Protein AF-0000000087551429 (afdb_homodimer)

Structure (mmCIF, N/CA/C/O backbone):
data_AF-0000000087551429-model_v1
#
loop_
_entity.id
_entity.type
_entity.pdbx_description
1 polymer Transposase
#
loop_
_atom_site.group_PDB
_atom_site.id
_atom_site.type_symbol
_atom_site.label_atom_id
_atom_site.label_alt_id
_atom_site.label_comp_id
_atom_site.label_asym_id
_atom_site.label_entity_id
_atom_site.label_seq_id
_atom_site.pdbx_PDB_ins_code
_atom_site.Cartn_x
_atom_site.Cartn_y
_atom_site.Cartn_z
_atom_site.occupancy
_atom_site.B_iso_or_equiv
_atom_site.auth_seq_id
_atom_site.auth_comp_id
_atom_site.auth_asym_id
_atom_site.auth_atom_id
_atom_site.pdbx_PDB_model_num
ATOM 1 N N . MET A 1 1 ? -0.66 -12.5 10.875 1 58.03 1 MET A N 1
ATOM 2 C CA . MET A 1 1 ? 0.298 -11.477 10.461 1 58.03 1 MET A CA 1
ATOM 3 C C . MET A 1 1 ? 0.293 -10.297 11.422 1 58.03 1 MET A C 1
ATOM 5 O O . MET A 1 1 ? -0.755 -9.93 11.961 1 58.03 1 MET A O 1
ATOM 9 N N . ASN A 1 2 ? 1.443 -9.984 11.945 1 62.09 2 ASN A N 1
ATOM 10 C CA . ASN A 1 2 ? 1.585 -8.82 12.812 1 62.09 2 ASN A CA 1
ATOM 11 C C . ASN A 1 2 ? 1.631 -7.527 12 1 62.09 2 ASN A C 1
ATOM 13 O O . ASN A 1 2 ? 2.523 -7.34 11.172 1 62.09 2 ASN A O 1
ATOM 17 N N . PHE A 1 3 ? 0.568 -6.68 12.109 1 71.12 3 PHE A N 1
ATOM 18 C CA . PHE A 1 3 ? 0.466 -5.461 11.312 1 71.12 3 PHE A CA 1
ATOM 19 C C . PHE A 1 3 ? 1.265 -4.328 11.945 1 71.12 3 PHE A C 1
ATOM 21 O O . PHE A 1 3 ? 1.526 -3.311 11.305 1 71.12 3 PHE A O 1
ATOM 28 N N . LYS A 1 4 ? 1.582 -4.598 13.141 1 72.75 4 LYS A N 1
ATOM 29 C CA . LYS A 1 4 ? 2.377 -3.566 13.805 1 72.75 4 LYS A CA 1
ATOM 30 C C . LYS A 1 4 ? 3.799 -3.531 13.25 1 72.75 4 LYS A C 1
ATOM 32 O O . LYS A 1 4 ? 4.348 -2.455 13.008 1 72.75 4 LYS A O 1
ATOM 37 N N . TYR A 1 5 ? 4.34 -4.688 13.148 1 83.19 5 TYR A N 1
ATOM 38 C CA . TYR A 1 5 ? 5.68 -4.844 12.586 1 83.19 5 TYR A CA 1
ATOM 39 C C . TYR A 1 5 ? 5.637 -5.625 11.281 1 83.19 5 TYR A C 1
ATOM 41 O O . TYR A 1 5 ? 5.504 -6.852 11.289 1 83.19 5 TYR A O 1
ATOM 49 N N . ILE A 1 6 ? 5.738 -4.898 10.25 1 89.56 6 ILE A N 1
ATOM 50 C CA . ILE A 1 6 ? 5.578 -5.512 8.938 1 89.56 6 ILE A CA 1
ATOM 51 C C . ILE A 1 6 ? 6.941 -5.957 8.406 1 89.56 6 ILE A C 1
ATOM 53 O O . ILE A 1 6 ? 7.879 -5.156 8.344 1 89.56 6 ILE A O 1
ATOM 57 N N . HIS A 1 7 ? 7.105 -7.227 8.203 1 93.69 7 HIS A N 1
ATOM 58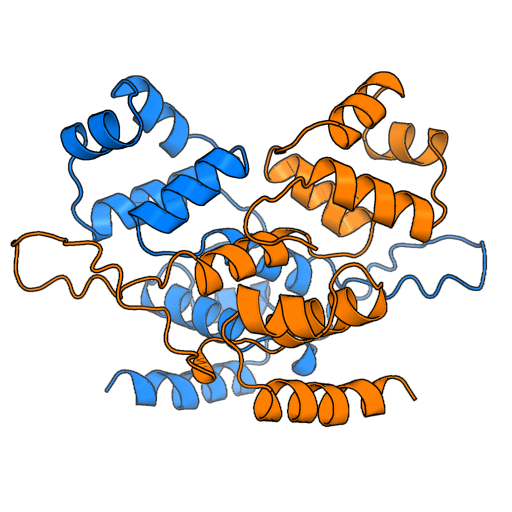 C CA . HIS A 1 7 ? 8.219 -7.805 7.453 1 93.69 7 HIS A CA 1
ATOM 59 C C . HIS A 1 7 ? 7.75 -8.352 6.109 1 93.69 7 HIS A C 1
ATOM 61 O O . HIS A 1 7 ? 7.43 -9.539 5.992 1 93.69 7 HIS A O 1
ATOM 67 N N . VAL A 1 8 ? 7.828 -7.52 5.09 1 95.19 8 VAL A N 1
ATOM 68 C CA . VAL A 1 8 ? 7.156 -7.82 3.832 1 95.19 8 VAL A CA 1
ATOM 69 C C . VAL A 1 8 ? 7.895 -8.938 3.104 1 95.19 8 VAL A C 1
ATOM 71 O O . VAL A 1 8 ? 7.277 -9.75 2.41 1 95.19 8 VAL A O 1
ATOM 74 N N . GLY A 1 9 ? 9.188 -9.016 3.215 1 96.12 9 GLY A N 1
ATOM 75 C CA . GLY A 1 9 ? 9.938 -10.086 2.592 1 96.12 9 GLY A CA 1
ATOM 76 C C . GLY A 1 9 ? 9.484 -11.469 3.029 1 96.12 9 GLY A C 1
ATOM 77 O O . GLY A 1 9 ? 9.336 -12.367 2.201 1 96.12 9 GLY A O 1
ATOM 78 N N . SER A 1 10 ? 9.297 -11.602 4.305 1 94.19 10 SER A N 1
ATOM 79 C CA . SER A 1 10 ? 8.828 -12.875 4.84 1 94.19 10 SER A CA 1
ATOM 80 C C . SER A 1 10 ? 7.441 -13.227 4.316 1 94.19 10 SER A C 1
ATOM 82 O O . SER A 1 10 ? 7.145 -14.391 4.062 1 94.19 10 SER A O 1
ATOM 84 N N . LEU A 1 11 ? 6.617 -12.25 4.176 1 93.56 11 LEU A N 1
ATOM 85 C CA . LEU A 1 11 ? 5.277 -12.461 3.646 1 93.56 11 LEU A CA 1
ATOM 86 C C . LEU A 1 11 ? 5.332 -12.914 2.191 1 93.56 11 LEU A C 1
ATOM 88 O O . LEU A 1 11 ? 4.59 -13.812 1.788 1 93.56 11 LEU A O 1
ATOM 92 N N . ILE A 1 12 ? 6.16 -12.32 1.459 1 94.94 12 ILE A N 1
ATOM 93 C CA . ILE A 1 12 ? 6.344 -12.688 0.058 1 94.94 12 ILE A CA 1
ATOM 94 C C . ILE A 1 12 ? 6.816 -14.133 -0.042 1 94.94 12 ILE A C 1
ATOM 96 O O . ILE A 1 12 ? 6.266 -14.922 -0.814 1 94.94 12 ILE A O 1
ATOM 100 N N . GLN A 1 13 ? 7.801 -14.422 0.759 1 95.56 13 GLN A N 1
ATOM 101 C CA . GLN A 1 13 ? 8.336 -15.781 0.743 1 95.56 13 GLN A CA 1
ATOM 102 C C . GLN A 1 13 ? 7.242 -16.797 1.044 1 95.56 13 GLN A C 1
ATOM 104 O O . GLN A 1 13 ? 7.16 -17.844 0.387 1 95.56 13 GLN A O 1
ATOM 109 N N . ARG A 1 14 ? 6.48 -16.5 2.01 1 92.81 14 ARG A N 1
ATOM 110 C CA . ARG A 1 14 ? 5.383 -17.391 2.381 1 92.81 14 ARG A CA 1
ATOM 111 C C . ARG A 1 14 ? 4.414 -17.578 1.217 1 92.81 14 ARG A C 1
ATOM 113 O O . ARG A 1 14 ? 3.984 -18.688 0.934 1 92.81 14 ARG A O 1
ATOM 120 N N . LYS A 1 15 ? 4.055 -16.484 0.523 1 89.5 15 LYS A N 1
ATOM 121 C CA . LYS A 1 15 ? 3.129 -16.562 -0.604 1 89.5 15 LYS A CA 1
ATOM 122 C C . LYS A 1 15 ? 3.744 -17.328 -1.771 1 89.5 15 LYS A C 1
ATOM 124 O O . LYS A 1 15 ? 3.043 -18.047 -2.484 1 89.5 15 LYS A O 1
ATOM 129 N N . VAL A 1 16 ? 5.02 -17.141 -1.979 1 91.12 16 VAL A N 1
ATOM 130 C CA . VAL A 1 16 ? 5.727 -17.859 -3.031 1 91.12 16 VAL A CA 1
ATOM 131 C C . VAL A 1 16 ? 5.648 -19.375 -2.768 1 91.12 16 VAL A C 1
ATOM 133 O O . VAL A 1 16 ? 5.359 -20.156 -3.678 1 91.12 16 VAL A O 1
ATOM 136 N N . LEU A 1 17 ? 5.867 -19.734 -1.519 1 90.62 17 LEU A N 1
ATOM 137 C CA . LEU A 1 17 ? 5.812 -21.141 -1.127 1 90.62 17 LEU A CA 1
ATOM 138 C C . LEU A 1 17 ? 4.398 -21.688 -1.281 1 90.62 17 LEU A C 1
ATOM 140 O O . LEU A 1 17 ? 4.215 -22.797 -1.793 1 90.62 17 LEU A O 1
ATOM 144 N N . GLU A 1 18 ? 3.482 -20.891 -0.889 1 86.69 18 GLU A N 1
ATOM 145 C CA . GLU A 1 18 ? 2.08 -21.281 -1.002 1 86.69 18 GLU A CA 1
ATOM 146 C C . GLU A 1 18 ? 1.684 -21.5 -2.459 1 86.69 18 GLU A C 1
ATOM 148 O O . GLU A 1 18 ? 0.904 -22.406 -2.766 1 86.69 18 GLU A O 1
ATOM 153 N N . ASN A 1 19 ? 2.213 -20.656 -3.297 1 83.5 19 ASN A N 1
ATOM 154 C CA . ASN A 1 19 ? 1.888 -20.734 -4.715 1 83.5 19 ASN A CA 1
ATOM 155 C C . ASN A 1 19 ? 2.756 -21.75 -5.438 1 83.5 19 ASN A C 1
ATOM 157 O O . ASN A 1 19 ? 2.523 -22.062 -6.609 1 83.5 19 ASN A O 1
ATOM 161 N N . GLY A 1 20 ? 3.709 -22.219 -4.777 1 87.94 20 GLY A N 1
ATOM 162 C CA . GLY A 1 20 ? 4.566 -23.25 -5.328 1 87.94 20 GLY A CA 1
ATOM 163 C C . GLY A 1 20 ? 5.445 -22.766 -6.465 1 87.94 20 GLY A C 1
ATOM 164 O O . GLY A 1 20 ? 5.699 -23.5 -7.422 1 87.94 20 GLY A O 1
ATOM 165 N N . LEU A 1 21 ? 5.82 -21.625 -6.465 1 87.06 21 LEU A N 1
ATOM 166 C CA . LEU A 1 21 ? 6.664 -21.078 -7.52 1 87.06 21 LEU A CA 1
ATOM 167 C C . LEU A 1 21 ? 8.125 -21.469 -7.312 1 87.06 21 LEU A C 1
ATOM 169 O O . LEU A 1 21 ? 8.609 -21.484 -6.18 1 87.06 21 LEU A O 1
ATOM 173 N N . SER A 1 22 ? 8.758 -21.781 -8.312 1 90.25 22 SER A N 1
ATOM 174 C CA . SER A 1 22 ? 10.164 -22.188 -8.234 1 90.25 22 SER A CA 1
ATOM 175 C C . SER A 1 22 ? 11.078 -20.969 -8.266 1 90.25 22 SER A C 1
ATOM 177 O O . SER A 1 22 ? 10.719 -19.922 -8.812 1 90.25 22 SER A O 1
ATOM 179 N N . LEU A 1 23 ? 12.273 -21.172 -7.691 1 91.44 23 LEU A N 1
ATOM 180 C CA . LEU A 1 23 ? 13.289 -20.125 -7.676 1 91.44 23 LEU A CA 1
ATOM 181 C C . LEU A 1 23 ? 13.711 -19.75 -9.094 1 91.44 23 LEU A C 1
ATOM 183 O O . LEU A 1 23 ? 13.969 -18.594 -9.375 1 91.44 23 LEU A O 1
ATOM 187 N N . SER A 1 24 ? 13.828 -20.703 -9.945 1 89.19 24 SER A N 1
ATOM 188 C CA . SER A 1 24 ? 14.203 -20.469 -11.336 1 89.19 24 SER A CA 1
ATOM 189 C C . SER A 1 24 ? 13.188 -19.562 -12.039 1 89.19 24 SER A C 1
ATOM 191 O O . SER A 1 24 ? 13.562 -18.656 -12.781 1 89.19 24 SER A O 1
ATOM 193 N N . PHE A 1 25 ? 11.984 -19.781 -11.852 1 87.81 25 PHE A N 1
ATOM 194 C CA . PHE A 1 25 ? 10.891 -18.984 -12.406 1 87.81 25 PHE A CA 1
ATOM 195 C C . PHE A 1 25 ? 10.984 -17.547 -11.922 1 87.81 25 PHE A C 1
ATOM 197 O O . PHE A 1 25 ? 10.859 -16.609 -12.711 1 87.81 25 PHE A O 1
ATOM 204 N N . LEU A 1 26 ? 11.148 -17.391 -10.641 1 91 26 LEU A N 1
ATOM 205 C CA . LEU A 1 26 ? 11.25 -16.062 -10.039 1 91 26 LEU A CA 1
ATOM 206 C C . LEU A 1 26 ? 12.438 -15.305 -10.609 1 91 26 LEU A C 1
ATOM 208 O O . LEU A 1 26 ? 12.32 -14.125 -10.945 1 91 26 LEU A O 1
ATOM 212 N N . CYS A 1 27 ? 13.586 -15.93 -10.695 1 87.69 27 CYS A N 1
ATOM 213 C CA . CYS A 1 27 ? 14.797 -15.312 -11.227 1 87.69 27 CYS A CA 1
ATOM 214 C C . CYS A 1 27 ? 14.578 -14.82 -12.656 1 87.69 27 CYS A C 1
ATOM 216 O O . CYS A 1 27 ? 15.016 -13.734 -13.023 1 87.69 27 CYS A O 1
ATOM 218 N N . LYS A 1 28 ? 13.883 -15.586 -13.43 1 82.94 28 LYS A N 1
ATOM 219 C CA . LYS A 1 28 ? 13.586 -15.219 -14.812 1 82.94 28 LYS A CA 1
ATOM 220 C C . LYS A 1 28 ? 12.625 -14.039 -14.875 1 82.94 28 LYS A C 1
ATOM 222 O O . LYS A 1 28 ? 12.805 -13.125 -15.68 1 82.94 28 LYS A O 1
ATOM 227 N N . THR A 1 29 ? 11.602 -14.078 -14.016 1 78.94 29 THR A N 1
ATOM 228 C CA . THR A 1 29 ? 10.57 -13.047 -13.992 1 78.94 29 THR A CA 1
ATOM 229 C C . THR A 1 29 ? 11.156 -11.703 -13.562 1 78.94 29 THR A C 1
ATOM 231 O O . THR A 1 29 ? 10.867 -10.672 -14.172 1 78.94 29 THR A O 1
ATOM 234 N N . PHE A 1 30 ? 12.039 -11.773 -12.539 1 84.19 30 PHE A N 1
ATOM 235 C CA . PHE A 1 30 ? 12.609 -10.547 -11.977 1 84.19 30 PHE A CA 1
ATOM 236 C C . PHE A 1 30 ? 13.938 -10.219 -12.641 1 84.19 30 PHE A C 1
ATOM 238 O O . PHE A 1 30 ? 14.5 -9.148 -12.414 1 84.19 30 PHE A O 1
ATOM 245 N N . ASN A 1 31 ? 14.352 -11.086 -13.547 1 86.44 31 ASN A N 1
ATOM 246 C CA . ASN A 1 31 ? 15.664 -10.945 -14.156 1 86.44 31 ASN A CA 1
ATOM 247 C C . ASN A 1 31 ? 16.75 -10.672 -13.109 1 86.44 31 ASN A C 1
ATOM 249 O O . ASN A 1 31 ? 17.469 -9.68 -13.203 1 86.44 31 ASN A O 1
ATOM 253 N N . CYS A 1 32 ? 16.766 -11.531 -12.133 1 86.56 32 CYS A N 1
ATOM 254 C CA . CYS A 1 32 ? 17.703 -11.359 -11.039 1 86.56 32 CYS A CA 1
ATOM 255 C C . CYS A 1 32 ? 18.266 -12.703 -10.586 1 86.56 32 CYS A C 1
ATOM 257 O O . CYS A 1 32 ? 17.875 -13.75 -11.109 1 86.56 32 CYS A O 1
ATOM 259 N N . SER A 1 33 ? 19.297 -12.695 -9.812 1 90.38 33 SER A N 1
ATOM 260 C CA . SER A 1 33 ? 19.922 -13.914 -9.305 1 90.38 33 SER A CA 1
ATOM 261 C C . SER A 1 33 ? 19.141 -14.5 -8.133 1 90.38 33 SER A C 1
ATOM 263 O O . SER A 1 33 ? 18.297 -13.82 -7.547 1 90.38 33 SER A O 1
ATOM 265 N N . GLU A 1 34 ? 19.5 -15.766 -7.824 1 92.75 34 GLU A N 1
ATOM 266 C CA . GLU A 1 34 ? 18.891 -16.422 -6.672 1 92.75 34 GLU A CA 1
ATOM 267 C C . GLU A 1 34 ? 19.219 -15.688 -5.379 1 92.75 34 GLU A C 1
ATOM 269 O O . GLU A 1 34 ? 18.391 -15.617 -4.469 1 92.75 34 GLU A O 1
ATOM 274 N N . LYS A 1 35 ? 20.422 -15.164 -5.324 1 94.31 35 LYS A N 1
ATOM 275 C CA . LYS A 1 35 ? 20.828 -14.391 -4.152 1 94.31 35 LYS A CA 1
ATOM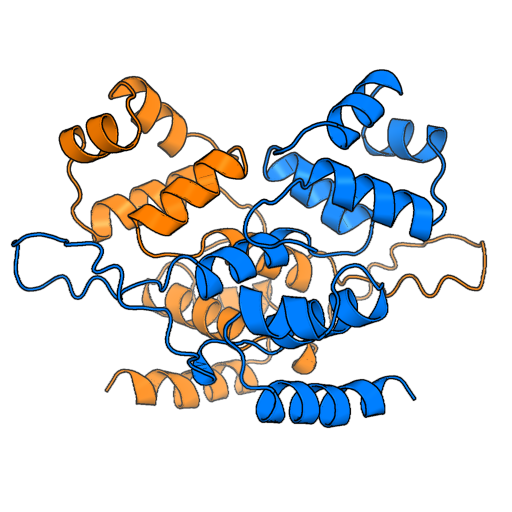 276 C C . LYS A 1 35 ? 19.953 -13.156 -3.975 1 94.31 35 LYS A C 1
ATOM 278 O O . LYS A 1 35 ? 19.578 -12.812 -2.854 1 94.31 35 LYS A O 1
ATOM 283 N N . GLU A 1 36 ? 19.609 -12.547 -5.008 1 94.44 36 GLU A N 1
ATOM 284 C CA . GLU A 1 36 ? 18.766 -11.352 -4.961 1 94.44 36 GLU A CA 1
ATOM 285 C C . GLU A 1 36 ? 17.359 -11.68 -4.492 1 94.44 36 GLU A C 1
ATOM 287 O O . GLU A 1 36 ? 16.75 -10.906 -3.744 1 94.44 36 GLU A O 1
ATOM 292 N N . VAL A 1 37 ? 16.844 -12.781 -4.965 1 94.62 37 VAL A N 1
ATOM 293 C CA . VAL A 1 37 ? 15.531 -13.219 -4.504 1 94.62 37 VAL A CA 1
ATOM 294 C C . VAL A 1 37 ? 15.578 -13.492 -3.002 1 94.62 37 VAL A C 1
ATOM 296 O O . VAL A 1 37 ? 14.688 -13.062 -2.258 1 94.62 37 VAL A O 1
ATOM 299 N N . SER A 1 38 ? 16.641 -14.172 -2.545 1 95.31 38 SER A N 1
ATOM 300 C CA . SER A 1 38 ? 16.828 -14.461 -1.128 1 95.31 38 SER A CA 1
ATOM 301 C C . SER A 1 38 ? 16.938 -13.18 -0.309 1 95.31 38 SER A C 1
ATOM 303 O O . SER A 1 38 ? 16.406 -13.102 0.802 1 95.31 38 SER A O 1
ATOM 305 N N . ASP A 1 39 ? 17.609 -12.242 -0.859 1 96.06 39 ASP A N 1
ATOM 306 C CA . ASP A 1 39 ? 17.75 -10.945 -0.2 1 96.06 39 ASP A CA 1
ATOM 307 C C . ASP A 1 39 ? 16.391 -10.266 -0.041 1 96.06 39 ASP A C 1
ATOM 309 O O . ASP A 1 39 ? 16.125 -9.633 0.984 1 96.06 39 ASP A O 1
ATOM 313 N N . MET A 1 40 ? 15.562 -10.391 -1.029 1 95.62 40 MET A N 1
ATOM 314 C CA . MET A 1 40 ? 14.227 -9.805 -0.938 1 95.62 40 MET A CA 1
ATOM 315 C C . MET A 1 40 ? 13.398 -10.5 0.14 1 95.62 40 MET A C 1
ATOM 317 O O . MET A 1 40 ? 12.664 -9.844 0.877 1 95.62 40 MET A O 1
ATOM 321 N N . TYR A 1 41 ? 13.594 -11.805 0.24 1 96.19 41 TYR A N 1
ATOM 322 C CA . TYR A 1 41 ? 12.867 -12.578 1.246 1 96.19 41 TYR A CA 1
ATOM 323 C C . TYR A 1 41 ? 13.258 -12.141 2.652 1 96.19 41 TYR A C 1
ATOM 325 O O . TYR A 1 41 ? 12.438 -12.18 3.57 1 96.19 41 TYR A O 1
ATOM 333 N N . THR A 1 42 ? 14.414 -11.719 2.82 1 95.38 42 THR A N 1
ATOM 334 C CA . THR A 1 42 ? 14.93 -11.406 4.148 1 95.38 42 THR A CA 1
ATOM 335 C C . THR A 1 42 ? 14.758 -9.922 4.461 1 95.38 42 THR A C 1
ATOM 337 O O . THR A 1 42 ? 14.898 -9.5 5.609 1 95.38 42 THR A O 1
ATOM 340 N N . ALA A 1 43 ? 14.461 -9.164 3.484 1 94.94 43 ALA A N 1
ATOM 341 C CA . ALA A 1 43 ? 14.312 -7.723 3.67 1 94.94 43 ALA A CA 1
ATOM 342 C C . ALA A 1 43 ? 13.031 -7.395 4.434 1 94.94 43 ALA A C 1
ATOM 344 O O . ALA A 1 43 ? 11.961 -7.918 4.117 1 94.94 43 ALA A O 1
ATOM 345 N N . GLU A 1 44 ? 13.18 -6.559 5.457 1 93.94 44 GLU A N 1
ATOM 346 C CA . GLU A 1 44 ? 11.992 -6.129 6.195 1 93.94 44 GLU A CA 1
ATOM 347 C C . GLU A 1 44 ? 11.109 -5.23 5.34 1 93.94 44 GLU A C 1
ATOM 349 O O . GLU A 1 44 ? 9.883 -5.262 5.457 1 93.94 44 GLU A O 1
ATOM 354 N N . THR A 1 45 ? 11.734 -4.41 4.566 1 95.06 45 THR A N 1
ATOM 355 C CA . THR A 1 45 ? 11.039 -3.475 3.689 1 95.06 45 THR A CA 1
ATOM 356 C C . THR A 1 45 ? 11.562 -3.572 2.262 1 95.06 45 THR A C 1
ATOM 358 O O . THR A 1 45 ? 12.68 -4.059 2.039 1 95.06 45 THR A O 1
ATOM 361 N N . LEU A 1 46 ? 10.68 -3.232 1.311 1 96.38 46 LEU A N 1
ATOM 362 C CA . LEU A 1 46 ? 11.047 -3.238 -0.101 1 96.38 46 LEU A CA 1
ATOM 363 C C . LEU A 1 46 ? 10.594 -1.953 -0.785 1 96.38 46 LEU A C 1
ATOM 365 O O . LEU A 1 46 ? 9.664 -1.289 -0.316 1 96.38 46 LEU A O 1
ATOM 369 N N . ASP A 1 47 ? 11.281 -1.684 -1.852 1 95.69 47 ASP A N 1
ATOM 370 C CA . ASP A 1 47 ? 10.844 -0.599 -2.723 1 95.69 47 ASP A CA 1
ATOM 371 C C . ASP A 1 47 ? 9.438 -0.864 -3.266 1 95.69 47 ASP A C 1
ATOM 373 O O . ASP A 1 47 ? 9.102 -2.002 -3.596 1 95.69 47 ASP A O 1
ATOM 377 N N . THR A 1 48 ? 8.656 0.193 -3.441 1 97.06 48 THR A N 1
ATOM 378 C CA . THR A 1 48 ? 7.258 0.045 -3.832 1 97.06 48 THR A CA 1
ATOM 379 C C . THR A 1 48 ? 7.148 -0.553 -5.23 1 97.06 48 THR A C 1
ATOM 381 O O . THR A 1 48 ? 6.203 -1.289 -5.523 1 97.06 48 THR A O 1
ATOM 384 N N . GLU A 1 49 ? 8.102 -0.238 -6.109 1 93.5 49 GLU A N 1
ATOM 385 C CA . GLU A 1 49 ? 8.086 -0.834 -7.441 1 93.5 49 GLU A CA 1
ATOM 386 C C . GLU A 1 49 ? 8.297 -2.344 -7.375 1 93.5 49 GLU A C 1
ATOM 388 O O . GLU A 1 49 ? 7.59 -3.104 -8.039 1 93.5 49 GLU A O 1
ATOM 393 N N . ILE A 1 50 ? 9.219 -2.752 -6.621 1 94.06 50 ILE A N 1
ATOM 394 C CA . ILE A 1 50 ? 9.516 -4.172 -6.445 1 94.06 50 ILE A CA 1
ATOM 395 C C . ILE A 1 50 ? 8.305 -4.875 -5.82 1 94.06 50 ILE A C 1
ATOM 397 O O . ILE A 1 50 ? 7.91 -5.949 -6.27 1 94.06 50 ILE A O 1
ATOM 401 N N . LEU A 1 51 ? 7.715 -4.215 -4.82 1 96.31 51 LEU A N 1
ATOM 402 C CA . LEU A 1 51 ? 6.555 -4.789 -4.148 1 96.31 51 LEU A CA 1
ATOM 403 C C . LEU A 1 51 ? 5.371 -4.902 -5.102 1 96.31 51 LEU A C 1
ATOM 405 O O . LEU A 1 51 ? 4.609 -5.871 -5.043 1 96.31 51 LEU A O 1
ATOM 409 N N . LEU A 1 52 ? 5.273 -3.922 -5.961 1 93.38 52 LEU A N 1
ATOM 410 C CA . LEU A 1 52 ? 4.211 -3.951 -6.961 1 93.38 52 LEU A CA 1
ATOM 411 C C . LEU A 1 52 ? 4.387 -5.133 -7.906 1 93.38 52 LEU A C 1
ATOM 413 O O . LEU A 1 52 ? 3.42 -5.832 -8.227 1 93.38 52 LEU A O 1
ATOM 417 N N . ILE A 1 53 ? 5.531 -5.41 -8.336 1 90.88 53 ILE A N 1
ATOM 418 C CA . ILE A 1 53 ? 5.828 -6.535 -9.219 1 90.88 53 ILE A CA 1
ATOM 419 C C . ILE A 1 53 ? 5.496 -7.848 -8.508 1 90.88 53 ILE A C 1
ATOM 421 O O . ILE A 1 53 ? 4.855 -8.727 -9.086 1 90.88 53 ILE A O 1
ATOM 425 N N . TRP A 1 54 ? 5.906 -7.938 -7.246 1 91.88 54 TRP A N 1
ATOM 426 C CA . TRP A 1 54 ? 5.582 -9.125 -6.461 1 91.88 54 TRP A CA 1
ATOM 427 C C . TRP A 1 54 ? 4.07 -9.305 -6.344 1 91.88 54 TRP A C 1
ATOM 429 O O . TRP A 1 54 ? 3.564 -10.422 -6.461 1 91.88 54 TRP A O 1
ATOM 439 N N . SER A 1 55 ? 3.379 -8.227 -6.078 1 92.5 55 SER A N 1
ATOM 440 C CA . SER A 1 55 ? 1.928 -8.266 -5.93 1 92.5 55 SER A CA 1
ATOM 441 C C . SER A 1 55 ? 1.259 -8.773 -7.203 1 92.5 55 SER A C 1
ATOM 443 O O . SER A 1 55 ? 0.347 -9.602 -7.145 1 92.5 55 SER A O 1
ATOM 445 N N . LYS A 1 56 ? 1.735 -8.312 -8.281 1 86.94 56 LYS A N 1
ATOM 446 C CA . LYS A 1 56 ? 1.2 -8.75 -9.562 1 86.94 56 LYS A CA 1
ATOM 447 C C . LYS A 1 56 ? 1.533 -10.219 -9.828 1 86.94 56 LYS A C 1
ATOM 449 O O . LYS A 1 56 ? 0.662 -11 -10.211 1 86.94 56 LYS A O 1
ATOM 454 N N . LEU A 1 57 ? 2.734 -10.625 -9.617 1 84.62 57 LEU A N 1
ATOM 455 C CA . LEU A 1 57 ? 3.223 -11.977 -9.883 1 84.62 57 LEU A CA 1
ATOM 456 C C . LEU A 1 57 ? 2.479 -13 -9.031 1 84.62 57 LEU A C 1
ATOM 458 O O . LEU A 1 57 ? 2.117 -14.07 -9.516 1 84.62 57 LEU A O 1
ATOM 462 N N . LEU A 1 58 ? 2.217 -12.625 -7.809 1 87.38 58 LEU A N 1
ATOM 463 C CA . LEU A 1 58 ? 1.665 -13.586 -6.855 1 87.38 58 LEU A CA 1
ATOM 464 C C . LEU A 1 58 ? 0.15 -13.438 -6.758 1 87.38 58 LEU A C 1
ATOM 466 O O . LEU A 1 58 ? -0.507 -14.219 -6.062 1 87.38 58 LEU A O 1
ATOM 470 N N . GLY A 1 59 ? -0.367 -12.383 -7.398 1 83.06 59 GLY A N 1
ATOM 471 C CA . GLY A 1 59 ? -1.801 -12.156 -7.316 1 83.06 59 GLY A CA 1
ATOM 472 C C . GLY A 1 59 ? -2.266 -11.781 -5.922 1 83.06 59 GLY A C 1
ATOM 473 O O . GLY A 1 59 ? -3.311 -12.242 -5.465 1 83.06 59 GLY A O 1
ATOM 474 N N . TYR A 1 60 ? -1.502 -11.117 -5.246 1 85.69 60 TYR A N 1
ATOM 475 C CA . TYR A 1 60 ? -1.771 -10.719 -3.871 1 85.69 60 TYR A CA 1
ATOM 476 C C . TYR A 1 60 ? -1.417 -9.25 -3.645 1 85.69 60 TYR A C 1
ATOM 478 O O . TYR A 1 60 ? -0.347 -8.797 -4.055 1 85.69 60 TYR A O 1
ATOM 486 N N . ASP A 1 61 ? -2.32 -8.531 -2.992 1 88.62 61 ASP A N 1
ATOM 487 C CA . ASP A 1 61 ? -2.078 -7.117 -2.705 1 88.62 61 ASP A CA 1
ATOM 488 C C . ASP A 1 61 ? -1.318 -6.949 -1.392 1 88.62 61 ASP A C 1
ATOM 490 O O . ASP A 1 61 ? -1.929 -6.805 -0.33 1 88.62 61 ASP A O 1
ATOM 494 N N . PHE A 1 62 ? -0.054 -6.82 -1.447 1 92.88 62 PHE A N 1
ATOM 495 C CA . PHE A 1 62 ? 0.769 -6.664 -0.253 1 92.88 62 PHE A CA 1
ATOM 496 C C . PHE A 1 62 ? 0.614 -5.266 0.334 1 92.88 62 PHE A C 1
ATOM 498 O O . PHE A 1 62 ? 0.939 -5.039 1.502 1 92.88 62 PHE A O 1
ATOM 505 N N . PHE A 1 63 ? 0.152 -4.324 -0.4 1 94 63 PHE A N 1
ATOM 506 C CA . PHE A 1 63 ? 0.042 -2.943 0.06 1 94 63 PHE A CA 1
ATOM 507 C C . PHE A 1 63 ? -1.066 -2.805 1.096 1 94 63 PHE A C 1
ATOM 509 O O . PHE A 1 63 ? -1.032 -1.899 1.933 1 94 63 PHE A O 1
ATOM 516 N N . ARG A 1 64 ? -1.966 -3.729 1.026 1 86.12 64 ARG A N 1
ATOM 517 C CA . ARG A 1 64 ? -3.08 -3.707 1.969 1 86.12 64 ARG A CA 1
ATOM 518 C C . ARG A 1 64 ? -2.584 -3.826 3.406 1 86.12 64 ARG A C 1
ATOM 520 O O . ARG A 1 64 ? -3.184 -3.262 4.324 1 86.12 64 ARG A O 1
ATOM 527 N N . ILE A 1 65 ? -1.519 -4.496 3.623 1 89.31 65 ILE A N 1
ATOM 528 C CA . ILE A 1 65 ? -0.963 -4.699 4.957 1 89.31 65 ILE A CA 1
ATOM 529 C C . ILE A 1 65 ? -0.579 -3.354 5.57 1 89.31 65 ILE A C 1
ATOM 531 O O . ILE A 1 65 ? -0.799 -3.121 6.758 1 89.31 65 ILE A O 1
ATOM 535 N N . TYR A 1 66 ? -0.083 -2.502 4.816 1 93 66 TYR A N 1
ATOM 536 C CA . TYR A 1 66 ? 0.314 -1.182 5.293 1 93 66 TYR A CA 1
ATOM 537 C C . TYR A 1 66 ? -0.906 -0.31 5.562 1 93 66 TYR A C 1
ATOM 539 O O . TYR A 1 66 ? -0.932 0.445 6.539 1 93 66 TYR A O 1
ATOM 547 N N . SER A 1 67 ? -1.841 -0.418 4.668 1 87.38 67 SER A N 1
ATOM 548 C CA . SER A 1 67 ? -3.094 0.292 4.906 1 87.38 67 SER A CA 1
ATOM 549 C C . SER A 1 67 ? -3.727 -0.132 6.227 1 87.38 67 SER A C 1
ATOM 551 O O . SER A 1 67 ? -4.219 0.708 6.984 1 87.38 67 SER A O 1
ATOM 553 N N . GLU A 1 68 ? -3.629 -1.434 6.402 1 81.56 68 GLU A N 1
ATOM 554 C CA . GLU A 1 68 ? -4.16 -1.963 7.656 1 81.56 68 GLU A CA 1
ATOM 555 C C . GLU A 1 68 ? -3.371 -1.44 8.852 1 81.56 68 GLU A C 1
ATOM 557 O O . GLU A 1 68 ? -3.951 -1.108 9.891 1 81.56 68 GLU A O 1
ATOM 562 N N . HIS A 1 69 ? -2.174 -1.435 8.68 1 85.25 69 HIS A N 1
ATOM 563 C CA . HIS A 1 69 ? -1.327 -0.866 9.719 1 85.25 69 HIS A CA 1
ATOM 564 C C . HIS A 1 69 ? -1.717 0.577 10.023 1 85.25 69 HIS A C 1
ATOM 566 O O . HIS A 1 69 ? -1.791 0.974 11.188 1 85.25 69 HIS A O 1
ATOM 572 N N . LEU A 1 70 ? -1.904 1.408 9.023 1 84.31 70 LEU A N 1
ATOM 573 C CA . LEU A 1 70 ? -2.248 2.818 9.172 1 84.31 70 LEU A CA 1
ATOM 574 C C . LEU A 1 70 ? -3.588 2.98 9.875 1 84.31 70 LEU A C 1
ATOM 576 O O . LEU A 1 70 ? -3.756 3.881 10.703 1 84.31 70 LEU A O 1
ATOM 580 N N . ILE A 1 71 ? -4.445 2.131 9.555 1 74.25 71 ILE A N 1
ATOM 581 C CA . ILE A 1 71 ? -5.781 2.182 10.148 1 74.25 71 ILE A CA 1
ATOM 582 C C . ILE A 1 71 ? -5.703 1.803 11.625 1 74.25 71 ILE A C 1
ATOM 584 O O . ILE A 1 71 ? -6.32 2.455 12.469 1 74.25 71 ILE A O 1
ATOM 588 N N . LEU A 1 72 ? -4.918 0.886 11.875 1 70.81 72 LEU A N 1
ATOM 589 C CA . LEU A 1 72 ? -4.895 0.295 13.211 1 70.81 72 LEU A CA 1
ATOM 590 C C . LEU A 1 72 ? -3.951 1.064 14.133 1 70.81 72 LEU A C 1
ATOM 592 O O . LEU A 1 72 ? -4.207 1.184 15.328 1 70.81 72 LEU A O 1
ATOM 596 N N . TYR A 1 73 ? -2.975 1.533 13.617 1 73.06 73 TYR A N 1
ATOM 597 C CA . TYR A 1 73 ? -1.897 2.033 14.469 1 73.06 73 TYR A CA 1
ATOM 598 C C . TYR A 1 73 ? -1.621 3.506 14.188 1 73.06 73 TYR A C 1
ATOM 600 O O . TYR A 1 73 ? -0.703 4.09 14.766 1 73.06 73 TYR A O 1
ATOM 608 N N . SER A 1 74 ? -2.26 4.113 13.242 1 65.56 74 SER A N 1
ATOM 609 C CA . SER A 1 74 ? -2.086 5.531 12.953 1 65.56 74 SER A CA 1
ATOM 610 C C . SER A 1 74 ? -3.412 6.188 12.578 1 65.56 74 SER A C 1
ATOM 612 O O . SER A 1 74 ? -3.631 6.535 11.414 1 65.56 74 SER A O 1
ATOM 614 N N . PRO A 1 75 ? -4.352 6.176 13.547 1 49.94 75 PRO A N 1
ATOM 615 C CA . PRO A 1 75 ? -5.633 6.777 13.172 1 49.94 75 PRO A CA 1
ATOM 616 C C . PRO A 1 75 ? -5.473 8.148 12.523 1 49.94 75 PRO A C 1
ATOM 618 O O . PRO A 1 75 ? -4.602 8.93 12.922 1 49.94 75 PRO A O 1
ATOM 621 N N . GLN A 1 76 ? -5.547 8.172 11.188 1 50.69 76 GLN A N 1
ATOM 622 C CA . GLN A 1 76 ? -5.332 9.32 10.312 1 50.69 76 GLN A CA 1
ATOM 623 C C . GLN A 1 76 ? -6.141 10.523 10.789 1 50.69 76 GLN A C 1
ATOM 625 O O . GLN A 1 76 ? -7.363 10.453 10.914 1 50.69 76 GLN A O 1
ATOM 630 N N . THR A 1 77 ? -5.785 11.109 11.844 1 41.97 77 THR A N 1
ATOM 631 C CA . THR A 1 77 ? -6.449 12.328 12.289 1 41.97 77 THR A CA 1
ATOM 632 C C . THR A 1 77 ? -6.613 13.305 11.133 1 41.97 77 THR A C 1
ATOM 634 O O . THR A 1 77 ? -5.668 13.562 10.383 1 41.97 77 THR A O 1
ATOM 637 N N . ARG A 1 78 ? -7.867 13.32 10.531 1 39.5 78 ARG A N 1
ATOM 638 C CA . ARG A 1 78 ? -8.141 14.445 9.641 1 39.5 78 ARG A CA 1
ATOM 639 C C . ARG A 1 78 ? -7.449 15.711 10.133 1 39.5 78 ARG A C 1
ATOM 641 O O . ARG A 1 78 ? -7.625 16.109 11.289 1 39.5 78 ARG A O 1
ATOM 648 N N . VAL A 1 79 ? -6.238 15.93 9.664 1 37.72 79 VAL A N 1
ATOM 649 C CA . VAL A 1 79 ? -5.641 17.219 9.992 1 37.72 79 VAL A CA 1
ATOM 650 C C . VAL A 1 79 ? -6.676 18.328 9.805 1 37.72 79 VAL A C 1
ATOM 652 O O . VAL A 1 79 ? -7.125 18.594 8.688 1 37.72 79 VAL A O 1
ATOM 655 N N . ASN A 1 80 ? -7.766 18.344 10.453 1 34.59 80 ASN A N 1
ATOM 656 C CA . ASN A 1 80 ? -8.453 19.641 10.43 1 34.59 80 ASN A CA 1
ATOM 657 C C . ASN A 1 80 ? -7.465 20.797 10.586 1 34.59 80 ASN A C 1
ATOM 659 O O . ASN A 1 80 ? -6.75 20.875 11.578 1 34.59 80 ASN A O 1
ATOM 663 N N . THR A 1 81 ? -7.035 21.281 9.469 1 33.88 81 THR A N 1
ATOM 664 C CA . THR A 1 81 ? -6.082 22.375 9.312 1 33.88 81 THR A CA 1
ATOM 665 C C . THR A 1 81 ? -6.465 23.562 10.195 1 33.88 81 THR A C 1
ATOM 667 O O . THR A 1 81 ? -5.895 24.641 10.07 1 33.88 81 THR A O 1
ATOM 670 N N . LYS A 1 82 ? -7.723 23.797 10.766 1 35.31 82 LYS A N 1
ATOM 671 C CA . LYS A 1 82 ? -7.738 25.188 11.211 1 35.31 82 LYS A CA 1
ATOM 672 C C . LYS A 1 82 ? -6.555 25.484 12.133 1 35.31 82 LYS A C 1
ATOM 674 O O . LYS A 1 82 ? -5.879 26.5 11.969 1 35.31 82 LYS A O 1
ATOM 679 N N . ASP A 1 83 ? -6.73 25.297 13.539 1 35.12 83 ASP A N 1
ATOM 680 C CA . ASP A 1 83 ? -5.934 25.969 14.562 1 35.12 83 ASP A CA 1
ATOM 681 C C . ASP A 1 83 ? -4.488 25.469 14.547 1 35.12 83 ASP A C 1
ATOM 683 O O . ASP A 1 83 ? -4.242 24.266 14.414 1 35.12 83 ASP A O 1
ATOM 687 N N . SER A 1 84 ? -3.426 26.297 14.133 1 33.59 84 SER A N 1
ATOM 688 C CA . SER A 1 84 ? -1.967 26.297 14.109 1 33.59 84 SER A CA 1
ATOM 689 C C . SER A 1 84 ? -1.395 25.406 15.211 1 33.59 84 SER A C 1
ATOM 691 O O . SER A 1 84 ? -0.194 25.453 15.492 1 33.59 84 SER A O 1
ATOM 693 N N . GLU A 1 85 ? -2.031 25.328 16.484 1 32.84 85 GLU A N 1
ATOM 694 C CA . GLU A 1 85 ? -1.283 24.828 17.641 1 32.84 85 GLU A CA 1
ATOM 695 C C . GLU A 1 85 ? -0.737 23.438 17.391 1 32.84 85 GLU A C 1
ATOM 697 O O . GLU A 1 85 ? -1.109 22.781 16.406 1 32.84 85 GLU A O 1
ATOM 702 N N . LYS A 1 86 ? -0.322 22.656 18.594 1 32.62 86 LYS A N 1
ATOM 703 C CA . LYS A 1 86 ? 0.403 21.422 18.906 1 32.62 86 LYS A CA 1
ATOM 704 C C . LYS A 1 86 ? -0.26 20.219 18.25 1 32.62 86 LYS A C 1
ATOM 706 O O . LYS A 1 86 ? -1.428 19.922 18.516 1 32.62 86 LYS A O 1
ATOM 711 N N . VAL A 1 87 ? -0.063 20.047 17 1 35.62 87 VAL A N 1
ATOM 712 C CA . VAL A 1 87 ? -0.405 18.781 16.375 1 35.62 87 VAL A CA 1
ATOM 713 C C . VAL A 1 87 ? -0.11 17.625 17.328 1 35.62 87 VAL A C 1
ATOM 715 O O . VAL A 1 87 ? 1.045 17.234 17.5 1 35.62 87 VAL A O 1
ATOM 718 N N . THR A 1 88 ? -0.455 17.75 18.641 1 27.47 88 THR A N 1
ATOM 719 C CA . THR A 1 88 ? -0.307 16.578 19.5 1 27.47 88 THR A CA 1
ATOM 720 C C . THR A 1 88 ? -0.919 15.344 18.828 1 27.47 88 THR A C 1
ATOM 722 O O . THR A 1 88 ? -2.109 15.336 18.5 1 27.47 88 THR A O 1
ATOM 725 N N . ILE A 1 89 ? -0.16 14.688 18.016 1 34.53 89 ILE A N 1
ATOM 726 C CA . ILE A 1 89 ? -0.504 13.305 17.719 1 34.53 89 ILE A CA 1
ATOM 727 C C . ILE A 1 89 ? -1.2 12.672 18.922 1 34.53 89 ILE A C 1
ATOM 729 O O . ILE A 1 89 ? -0.567 12.422 19.938 1 34.53 89 ILE A O 1
ATOM 733 N N . GLN A 1 90 ? -2.195 13.289 19.531 1 32.12 90 GLN A N 1
ATOM 734 C CA . GLN A 1 90 ? -2.939 12.672 20.625 1 32.12 90 GLN A CA 1
ATOM 735 C C . GLN A 1 90 ? -3.088 11.164 20.406 1 32.12 90 GLN A C 1
ATOM 737 O O . GLN A 1 90 ? -3.5 10.734 19.328 1 32.12 90 GLN A O 1
ATOM 742 N N . LYS A 1 91 ? -2.223 10.383 20.969 1 36.72 91 LYS A N 1
ATOM 743 C CA . LYS A 1 91 ? -2.279 8.961 21.281 1 36.72 91 LYS A CA 1
ATOM 744 C C . LYS A 1 91 ? -3.701 8.523 21.609 1 36.72 91 LYS A C 1
ATOM 746 O O . LYS A 1 91 ? -3.992 8.18 22.766 1 36.72 91 LYS A O 1
ATOM 751 N N . LYS A 1 92 ? -4.789 9.25 21.359 1 35.06 92 LYS A N 1
ATOM 752 C CA . LYS A 1 92 ? -5.957 8.594 21.938 1 35.06 92 LYS A CA 1
ATOM 753 C C . LYS A 1 92 ? -6.02 7.121 21.547 1 35.06 92 LYS A C 1
ATOM 755 O O . LYS A 1 92 ? -5.707 6.77 20.406 1 35.06 92 LYS A O 1
ATOM 760 N N . LYS A 1 93 ? -6.051 6.23 22.5 1 38.19 93 LYS A N 1
ATOM 761 C CA . LYS A 1 93 ? -6.332 4.801 22.5 1 38.19 93 LYS A CA 1
ATOM 762 C C . LYS A 1 93 ? -7.32 4.441 21.391 1 38.19 93 LYS A C 1
ATOM 764 O O . LYS A 1 93 ? -8.352 5.094 21.234 1 38.19 93 LYS A O 1
ATOM 769 N N . GLY A 1 94 ? -6.867 3.852 20.344 1 41.44 94 GLY A N 1
ATOM 770 C CA . GLY A 1 94 ? -7.512 3.432 19.109 1 41.44 94 GLY A CA 1
ATOM 771 C C . GLY A 1 94 ? -8.922 2.904 19.328 1 41.44 94 GLY A C 1
ATOM 772 O O . GLY A 1 94 ? -9.102 1.779 19.797 1 41.44 94 GLY A O 1
ATOM 773 N N . GLU A 1 95 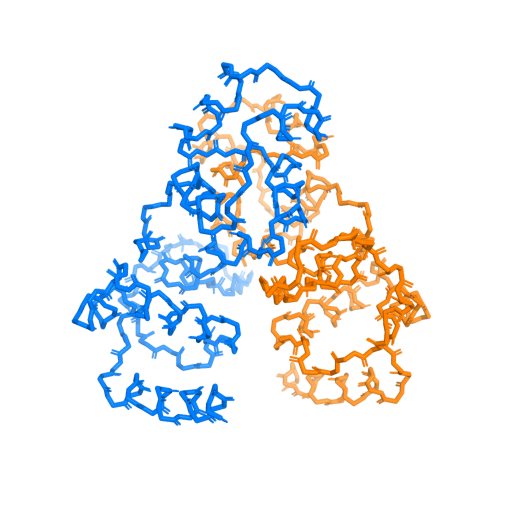? -9.773 3.631 19.844 1 47.56 95 GLU A N 1
ATOM 774 C CA . GLU A 1 95 ? -11.133 3.109 19.844 1 47.56 95 GLU A CA 1
ATOM 775 C C . GLU A 1 95 ? -11.469 2.449 18.5 1 47.56 95 GLU A C 1
ATOM 777 O O . GLU A 1 95 ? -11.078 2.949 17.438 1 47.56 95 GLU A O 1
ATOM 782 N N . PHE A 1 96 ? -11.859 1.188 18.75 1 52.69 96 PHE A N 1
ATOM 783 C CA . PHE A 1 96 ? -12.344 0.462 17.578 1 52.69 96 PHE A CA 1
ATOM 784 C C . PHE A 1 96 ? -13.383 1.277 16.828 1 52.69 96 PHE A C 1
ATOM 786 O O . PHE A 1 96 ? -14.367 1.74 17.422 1 52.69 96 PHE A O 1
ATOM 793 N N . ARG A 1 97 ? -13.055 1.764 15.805 1 54.06 97 ARG A N 1
ATOM 794 C CA . ARG A 1 97 ? -14.023 2.402 14.914 1 54.06 97 ARG A CA 1
ATOM 795 C C . ARG A 1 97 ? -14.32 1.527 13.703 1 54.06 97 ARG A C 1
ATOM 797 O O . ARG A 1 97 ? -13.469 1.375 12.82 1 54.06 97 ARG A O 1
ATOM 804 N N . LYS A 1 98 ? -15.562 0.899 13.695 1 56.09 98 LYS A N 1
ATOM 805 C CA . LYS A 1 98 ? -16 -0.043 12.672 1 56.09 98 LYS A CA 1
ATOM 806 C C . LYS A 1 98 ? -15.93 0.587 11.281 1 56.09 98 LYS A C 1
ATOM 808 O O . LYS A 1 98 ? -15.57 -0.077 10.305 1 56.09 98 LYS A O 1
ATOM 813 N N . ASN A 1 99 ? -16.156 1.843 11.289 1 51.25 99 ASN A N 1
ATOM 814 C CA . ASN A 1 99 ? -16.297 2.52 10 1 51.25 99 ASN A CA 1
ATOM 815 C C . ASN A 1 99 ? -14.938 2.688 9.312 1 51.25 99 ASN A C 1
ATOM 817 O O . ASN A 1 99 ? -14.875 2.99 8.125 1 51.25 99 ASN A O 1
ATOM 821 N N . ILE A 1 100 ? -13.969 2.357 10.094 1 52.12 100 ILE A N 1
ATOM 822 C CA . ILE A 1 100 ? -12.641 2.58 9.531 1 52.12 100 ILE A CA 1
ATOM 823 C C . ILE A 1 100 ? -12.164 1.319 8.812 1 52.12 100 ILE A C 1
ATOM 825 O O . ILE A 1 100 ? -11.211 1.362 8.039 1 52.12 100 ILE A O 1
ATOM 829 N N . TYR A 1 101 ? -12.883 0.188 9.117 1 58.41 101 TYR A N 1
ATOM 830 C CA . TYR A 1 101 ? -12.469 -1.085 8.539 1 58.41 101 TYR A CA 1
ATOM 831 C C . TYR A 1 101 ? -13.148 -1.316 7.195 1 58.41 101 TYR A C 1
ATOM 833 O O . TYR A 1 101 ? -14.375 -1.437 7.125 1 58.41 101 TYR A O 1
ATOM 841 N N . THR A 1 102 ? -12.289 -1.271 6.27 1 51.09 102 THR A N 1
ATOM 842 C CA . THR A 1 102 ? -12.797 -1.579 4.938 1 51.09 102 THR A CA 1
ATOM 843 C C . THR A 1 102 ? -12.992 -3.084 4.766 1 51.09 102 THR A C 1
ATOM 845 O O . THR A 1 102 ? -12.492 -3.873 5.57 1 51.09 102 THR A O 1
ATOM 848 N N . ARG A 1 103 ? -13.773 -3.428 3.756 1 56.59 103 ARG A N 1
ATOM 849 C CA . ARG A 1 103 ? -13.992 -4.836 3.447 1 56.59 103 ARG A CA 1
ATOM 850 C C . ARG A 1 103 ? -12.672 -5.562 3.234 1 56.59 103 ARG A C 1
ATOM 852 O O . ARG A 1 103 ? -12.477 -6.672 3.732 1 56.59 103 ARG A O 1
ATOM 859 N N . GLY A 1 104 ? -11.852 -4.961 2.492 1 53.97 104 GLY A N 1
ATOM 860 C CA . GLY A 1 104 ? -10.547 -5.562 2.266 1 53.97 104 GLY A CA 1
ATOM 861 C C . GLY A 1 104 ? -9.773 -5.812 3.545 1 53.97 104 GLY A C 1
ATOM 862 O O . GLY A 1 104 ? -9.133 -6.852 3.697 1 53.97 104 GLY A O 1
ATOM 863 N N . MET A 1 105 ? -9.922 -4.863 4.426 1 59.72 105 MET A N 1
ATOM 864 C CA . MET A 1 105 ? -9.281 -5.02 5.727 1 59.72 105 MET A CA 1
ATOM 865 C C . MET A 1 105 ? -9.844 -6.23 6.469 1 59.72 105 MET A C 1
ATOM 867 O O . MET A 1 105 ? -9.086 -7.012 7.051 1 59.72 105 MET A O 1
ATOM 871 N N . ILE A 1 106 ? -11.117 -6.242 6.367 1 64.38 106 ILE A N 1
ATOM 872 C CA . ILE A 1 106 ? -11.797 -7.344 7.035 1 64.38 106 ILE A CA 1
ATOM 873 C C . ILE A 1 106 ? -11.359 -8.672 6.426 1 64.38 106 ILE A C 1
ATOM 875 O O . ILE A 1 106 ? -11.023 -9.609 7.145 1 64.38 106 ILE A O 1
ATOM 879 N N . GLU A 1 107 ? -11.281 -8.68 5.164 1 65.25 107 GLU A N 1
ATOM 880 C CA . GLU A 1 107 ? -10.852 -9.891 4.477 1 65.25 107 GLU A CA 1
ATOM 881 C C . GLU A 1 107 ? -9.414 -10.258 4.836 1 65.25 107 GLU A C 1
ATOM 883 O O . GLU A 1 107 ? -9.094 -11.43 5.047 1 65.25 107 GLU A O 1
ATOM 888 N N . PHE A 1 108 ? -8.703 -9.289 4.875 1 63.22 108 PHE A N 1
ATOM 889 C CA . PHE A 1 108 ? -7.309 -9.5 5.227 1 63.22 108 PHE A CA 1
ATOM 890 C C . PHE A 1 108 ? -7.184 -10.102 6.621 1 63.22 108 PHE A C 1
ATOM 892 O O . PHE A 1 108 ? -6.43 -11.055 6.828 1 63.22 108 PHE A O 1
ATOM 899 N N . ILE A 1 109 ? -7.836 -9.492 7.582 1 65.69 109 ILE A N 1
ATOM 900 C CA . ILE A 1 109 ? -7.836 -9.945 8.969 1 65.69 109 ILE A CA 1
ATOM 901 C C . ILE A 1 109 ? -8.328 -11.391 9.047 1 65.69 109 ILE A C 1
ATOM 903 O O . ILE A 1 109 ? -7.711 -12.227 9.703 1 65.69 109 ILE A O 1
ATOM 907 N N . LEU A 1 110 ? -9.367 -11.633 8.25 1 71.94 110 LEU A N 1
ATOM 908 C CA . LEU A 1 110 ? -9.953 -12.969 8.266 1 71.94 110 LEU A CA 1
ATOM 909 C C . LEU A 1 110 ? -9.023 -13.984 7.605 1 71.94 110 LEU A C 1
ATOM 911 O O . LEU A 1 110 ? -8.883 -15.109 8.086 1 71.94 110 LEU A O 1
ATOM 915 N N . GLU A 1 111 ? -8.43 -13.617 6.555 1 67.94 111 GLU A N 1
ATOM 916 C CA . GLU A 1 111 ? -7.457 -14.477 5.891 1 67.94 111 GLU A CA 1
ATOM 917 C C . GLU A 1 111 ? -6.293 -14.805 6.82 1 67.94 111 GLU A C 1
ATOM 919 O O . GLU A 1 111 ? -5.816 -15.945 6.844 1 67.94 111 GLU A O 1
ATOM 924 N N . SER A 1 112 ? -5.84 -13.797 7.543 1 64.62 112 SER A N 1
ATOM 925 C CA . SER A 1 112 ? -4.742 -14 8.484 1 64.62 112 SER A CA 1
ATOM 926 C C . SER A 1 112 ? -5.117 -15.008 9.562 1 64.62 112 SER A C 1
ATOM 928 O O . SER A 1 112 ? -4.273 -15.789 10.016 1 64.62 112 SER A O 1
ATOM 930 N N . LEU A 1 113 ? -6.305 -14.961 9.938 1 69.69 113 LEU A N 1
ATOM 931 C CA . LEU A 1 113 ? -6.824 -15.914 10.914 1 69.69 113 LEU A CA 1
ATOM 932 C C . LEU A 1 113 ? -6.879 -17.312 10.312 1 69.69 113 LEU A C 1
ATOM 934 O O . LEU A 1 113 ? -6.527 -18.297 10.984 1 69.69 113 LEU A O 1
ATOM 938 N N . GLU A 1 114 ? -7.211 -17.344 9.109 1 70.19 114 GLU A N 1
ATOM 939 C CA . GLU A 1 114 ? -7.355 -18.625 8.438 1 70.19 114 GLU A CA 1
ATOM 940 C C . GLU A 1 114 ? -6 -19.281 8.188 1 70.19 114 GLU A C 1
ATOM 942 O O . GLU A 1 114 ? -5.863 -20.5 8.289 1 70.19 114 GLU A O 1
ATOM 947 N N . LEU A 1 115 ? -5.133 -18.422 7.93 1 59.31 115 LEU A N 1
ATOM 948 C CA . LEU A 1 115 ? -3.797 -18.922 7.641 1 59.31 115 LEU A CA 1
ATOM 949 C C . LEU A 1 115 ? -3.043 -19.234 8.93 1 59.31 115 LEU A C 1
ATOM 951 O O . LEU A 1 115 ? -1.985 -19.875 8.898 1 59.31 115 LEU A O 1
ATOM 955 N N . GLY A 1 116 ? -3.711 -19.047 10.062 1 61.22 116 GLY A N 1
ATOM 956 C CA . GLY A 1 116 ? -3.104 -19.312 11.359 1 61.22 116 GLY A CA 1
ATOM 957 C C . GLY A 1 116 ? -1.968 -18.359 11.695 1 61.22 116 GLY A C 1
ATOM 958 O O . GLY A 1 116 ? -1.126 -18.672 12.539 1 61.22 116 GLY A O 1
ATOM 959 N N . GLU A 1 117 ? -1.894 -17.422 10.945 1 57.88 117 GLU A N 1
ATOM 960 C CA . GLU A 1 117 ? -0.825 -16.453 11.18 1 57.88 117 GLU A CA 1
ATOM 961 C C . GLU A 1 117 ? -1.068 -15.656 12.461 1 57.88 117 GLU A C 1
ATOM 963 O O . GLU A 1 117 ? -0.121 -15.25 13.133 1 57.88 117 GLU A O 1
ATOM 968 N N . LYS A 1 118 ? -2.332 -15.43 12.719 1 63.72 118 LYS A N 1
ATOM 969 C CA . LYS A 1 118 ? -2.746 -14.773 13.953 1 63.72 118 LYS A CA 1
ATOM 970 C C . LYS A 1 118 ? -3.834 -15.578 14.664 1 63.72 118 LYS A C 1
ATOM 972 O O . LYS A 1 118 ? -4.688 -16.188 14.016 1 63.72 118 LYS A O 1
ATOM 977 N N . GLN A 1 119 ? -3.525 -15.594 15.961 1 68.56 119 GLN A N 1
ATOM 978 C CA . GLN A 1 119 ? -4.566 -16.203 16.781 1 68.56 119 GLN A CA 1
ATOM 979 C C . GLN A 1 119 ? -5.715 -15.227 17.031 1 68.56 119 GLN A C 1
ATOM 981 O O . GLN A 1 119 ? -5.531 -14.016 16.953 1 68.56 119 GLN A O 1
ATOM 986 N N . TYR A 1 120 ? -6.895 -15.789 17.266 1 75 120 TYR A N 1
ATOM 987 C CA . TYR A 1 120 ? -8.125 -15.055 17.516 1 75 120 TYR A CA 1
ATOM 988 C C . TYR A 1 120 ? -7.906 -13.961 18.547 1 75 120 TYR A C 1
ATOM 990 O O . TYR A 1 120 ? -8.242 -12.797 18.312 1 75 120 TYR A O 1
ATOM 998 N N . LYS A 1 121 ? -7.266 -14.258 19.578 1 72.31 121 LYS A N 1
ATOM 999 C CA . LYS A 1 121 ? -7.023 -13.32 20.672 1 72.31 121 LYS A CA 1
ATOM 1000 C C . LYS A 1 121 ? -6.043 -12.227 20.25 1 72.31 121 LYS A C 1
ATOM 1002 O O . LYS A 1 121 ? -6.176 -11.07 20.656 1 72.31 121 LYS A O 1
ATOM 1007 N N . GLU A 1 122 ? -5.199 -12.656 19.453 1 66.5 122 GLU A N 1
ATOM 1008 C CA . GLU A 1 122 ? -4.203 -11.711 18.969 1 66.5 122 GLU A CA 1
ATOM 1009 C C . GLU A 1 122 ? -4.84 -10.656 18.078 1 66.5 122 GLU A C 1
ATOM 1011 O O . GLU A 1 122 ? -4.484 -9.477 18.141 1 66.5 122 GLU A O 1
ATOM 1016 N N . VAL A 1 123 ? -5.73 -11.07 17.25 1 72.81 123 VAL A N 1
ATOM 1017 C CA . VAL A 1 123 ? -6.438 -10.172 16.344 1 72.81 123 VAL A CA 1
ATOM 1018 C C . VAL A 1 123 ? -7.246 -9.156 17.156 1 72.81 123 VAL A C 1
ATOM 1020 O O . VAL A 1 123 ? -7.242 -7.965 16.844 1 72.81 123 VAL A O 1
ATOM 1023 N N . LEU A 1 124 ? -7.77 -9.656 18.234 1 72.56 124 LEU A N 1
ATOM 1024 C CA . LEU A 1 124 ? -8.562 -8.773 19.094 1 72.56 124 LEU A CA 1
ATOM 1025 C C . LEU A 1 124 ? -7.684 -7.695 19.719 1 72.56 124 LEU A C 1
ATOM 1027 O O . LEU A 1 124 ? -8.078 -6.527 19.781 1 72.56 124 LEU A O 1
ATOM 1031 N N . GLN A 1 125 ? -6.547 -8.141 20.094 1 70 125 GLN A N 1
ATOM 1032 C CA . GLN A 1 125 ? -5.66 -7.25 20.828 1 70 125 GLN A CA 1
ATOM 1033 C C . GLN A 1 125 ? -4.949 -6.273 19.891 1 70 125 GLN A C 1
ATOM 1035 O O . GLN A 1 125 ? -4.828 -5.086 20.203 1 70 125 GLN A O 1
ATOM 1040 N N . VAL A 1 126 ? -4.645 -6.844 18.891 1 61.97 126 VAL A N 1
ATOM 1041 C CA . VAL A 1 126 ? -3.83 -6.062 17.969 1 61.97 126 VAL A CA 1
ATOM 1042 C C . VAL A 1 126 ? -4.699 -5.008 17.281 1 61.97 126 VAL A C 1
ATOM 1044 O O . VAL A 1 126 ? -4.27 -3.867 17.094 1 61.97 126 VAL A O 1
ATOM 1047 N N . TYR A 1 127 ? -5.934 -5.398 16.984 1 65.12 127 TYR A N 1
ATOM 1048 C CA . TYR A 1 127 ? -6.785 -4.508 16.203 1 65.12 127 TYR A CA 1
ATOM 1049 C C . TYR A 1 127 ? -7.805 -3.809 17.094 1 65.12 127 TYR A C 1
ATOM 1051 O O . TYR A 1 127 ? -8.492 -2.881 16.641 1 65.12 127 TYR A O 1
ATOM 1059 N N . GLY A 1 128 ? -7.859 -4.168 18.328 1 66.44 128 GLY A N 1
ATOM 1060 C CA . GLY A 1 128 ? -8.844 -3.598 19.234 1 66.44 128 GLY A CA 1
ATOM 1061 C C . GLY A 1 128 ? -10.273 -3.879 18.812 1 66.44 128 GLY A C 1
ATOM 1062 O O . GLY A 1 128 ? -11.18 -3.082 19.078 1 66.44 128 GLY A O 1
ATOM 1063 N N . ILE A 1 129 ? -10.43 -4.883 18.047 1 71.88 129 ILE A N 1
ATOM 1064 C CA . ILE A 1 129 ? -11.742 -5.27 17.547 1 71.88 129 ILE A CA 1
ATOM 1065 C C . ILE A 1 129 ? -12.508 -6.035 18.625 1 71.88 129 ILE A C 1
ATOM 1067 O O . ILE A 1 129 ? -11.977 -6.98 19.219 1 71.88 129 ILE A O 1
ATOM 1071 N N . PRO A 1 130 ? -13.672 -5.566 18.906 1 73.38 130 PRO A N 1
ATOM 1072 C CA . PRO A 1 130 ? -14.484 -6.352 19.844 1 73.38 130 PRO A CA 1
ATOM 1073 C C . PRO A 1 130 ? -14.734 -7.777 19.344 1 73.38 130 PRO A C 1
ATOM 1075 O O . PRO A 1 130 ? -14.922 -7.992 18.141 1 73.38 130 PRO A O 1
ATOM 1078 N N . SER A 1 131 ? -14.758 -8.711 20.297 1 80.06 131 SER A N 1
ATOM 1079 C CA . SER A 1 131 ? -14.953 -10.125 19.969 1 80.06 131 SER A CA 1
ATOM 1080 C C . SER A 1 131 ? -16.266 -10.336 19.219 1 80.06 131 SER A C 1
ATOM 1082 O O . SER A 1 131 ? -16.312 -11.133 18.281 1 80.06 131 SER A O 1
ATOM 1084 N N . SER A 1 132 ? -17.234 -9.648 19.5 1 83.5 132 SER A N 1
ATOM 1085 C CA . SER A 1 132 ? -18.531 -9.781 18.844 1 83.5 132 SER A CA 1
ATOM 1086 C C . SER A 1 132 ? -18.453 -9.367 17.375 1 83.5 132 SER A C 1
ATOM 1088 O O . SER A 1 132 ? -19.047 -10.016 16.516 1 83.5 132 SER A O 1
ATOM 1090 N N . THR A 1 133 ? -17.719 -8.367 17.172 1 82.31 133 THR A N 1
ATOM 1091 C CA . THR A 1 133 ? -17.562 -7.863 15.82 1 82.31 133 THR A CA 1
ATOM 1092 C C . THR A 1 133 ? -16.781 -8.852 14.961 1 82.31 133 THR A C 1
ATOM 1094 O O . THR A 1 133 ? -17.141 -9.125 13.82 1 82.31 133 THR A O 1
ATOM 1097 N N . LEU A 1 134 ? -15.75 -9.312 15.469 1 80.31 134 LEU A N 1
ATOM 1098 C CA . LEU A 1 134 ? -14.93 -10.281 14.742 1 80.31 134 LEU A CA 1
ATOM 1099 C C . LEU A 1 134 ? -15.742 -11.523 14.398 1 80.31 134 LEU A C 1
ATOM 1101 O O . LEU A 1 134 ? -15.648 -12.039 13.281 1 80.31 134 LEU A O 1
ATOM 1105 N N . ASN A 1 135 ? -16.469 -11.945 15.375 1 80.56 135 ASN A N 1
ATOM 1106 C CA . ASN A 1 135 ? -17.328 -13.109 15.141 1 80.56 135 ASN A CA 1
ATOM 1107 C C . ASN A 1 135 ? -18.328 -12.844 14.016 1 80.56 135 ASN A C 1
ATOM 1109 O O . ASN A 1 135 ? -18.578 -13.719 13.18 1 80.56 135 ASN A O 1
ATOM 1113 N N . LYS A 1 136 ? -18.859 -11.68 13.969 1 81.94 136 LYS A N 1
ATOM 1114 C CA . LYS A 1 136 ? -19.797 -11.289 12.93 1 81.94 136 LYS A CA 1
ATOM 1115 C C . LYS A 1 136 ? -19.141 -11.305 11.555 1 81.94 136 LYS A C 1
ATOM 1117 O O . LYS A 1 136 ? -19.75 -11.742 10.57 1 81.94 136 LYS A O 1
ATOM 1122 N N . TRP A 1 137 ? -18.031 -10.836 11.602 1 77.88 137 TRP A N 1
ATOM 1123 C CA . TRP A 1 137 ? -17.281 -10.82 10.352 1 77.88 137 TRP A CA 1
ATOM 1124 C C . TRP A 1 137 ? -17 -12.234 9.859 1 77.88 137 TRP A C 1
ATOM 1126 O O . TRP A 1 137 ? -17.125 -12.523 8.672 1 77.88 137 TRP A O 1
ATOM 1136 N N . MET A 1 138 ? -16.578 -13.039 10.734 1 78.62 138 MET A N 1
ATOM 1137 C CA . MET A 1 138 ? -16.281 -14.422 10.391 1 78.62 138 MET A CA 1
ATOM 1138 C C . MET A 1 138 ? -17.516 -15.133 9.844 1 78.62 138 MET A C 1
ATOM 1140 O O . MET A 1 138 ? -17.422 -15.914 8.898 1 78.62 138 MET A O 1
ATOM 1144 N N . ASP A 1 139 ? -18.578 -14.844 10.438 1 77.75 139 ASP A N 1
ATOM 1145 C CA . ASP A 1 139 ? -19.844 -15.445 10.008 1 77.75 139 ASP A CA 1
ATOM 1146 C C . ASP A 1 139 ? -20.25 -14.938 8.625 1 77.75 139 ASP A C 1
ATOM 1148 O O . ASP A 1 139 ? -20.734 -15.703 7.793 1 77.75 139 ASP A O 1
ATOM 1152 N N . LYS A 1 140 ? -20.078 -13.734 8.477 1 75.06 140 LYS A N 1
ATOM 1153 C CA . LYS A 1 140 ? -20.5 -13.078 7.25 1 75.06 140 LYS A CA 1
ATOM 1154 C C . LYS A 1 140 ? -19.609 -13.461 6.078 1 75.06 140 LYS A C 1
ATOM 1156 O O . LYS A 1 140 ? -20.094 -13.711 4.973 1 75.06 140 LYS A O 1
ATOM 1161 N N . TYR A 1 141 ? -18.406 -13.578 6.375 1 62.97 141 TYR A N 1
ATOM 1162 C CA . TYR A 1 141 ? -17.469 -13.773 5.277 1 62.97 141 TYR A CA 1
ATOM 1163 C C . TYR A 1 141 ? -17.062 -15.234 5.164 1 62.97 141 TYR A C 1
ATOM 1165 O O . TYR A 1 141 ? -16.531 -15.664 4.133 1 62.97 141 TYR A O 1
ATOM 1173 N N . LYS A 1 142 ? -16.953 -16 6.191 1 56.84 142 LYS A N 1
ATOM 1174 C CA . LYS A 1 142 ? -16.766 -17.438 6.07 1 56.84 142 LYS A CA 1
ATOM 1175 C C . LYS A 1 142 ? -17.812 -18.047 5.145 1 56.84 142 LYS A C 1
ATOM 1177 O O . LYS A 1 142 ? -17.531 -18.984 4.391 1 56.84 142 LYS A O 1
ATOM 1182 N N . LYS A 1 143 ? -19.016 -17.625 5.152 1 53.31 143 LYS A N 1
ATOM 1183 C CA . LYS A 1 143 ? -20.078 -18.172 4.316 1 53.31 143 LYS A CA 1
ATOM 1184 C C . LYS A 1 143 ? -19.797 -17.938 2.836 1 53.31 143 LYS A C 1
ATOM 1186 O O . LYS A 1 143 ? -20.266 -18.688 1.979 1 53.31 143 LYS A O 1
ATOM 1191 N N . ILE A 1 144 ? -19.078 -17.062 2.596 1 44.38 144 ILE A N 1
ATOM 1192 C CA . ILE A 1 144 ? -18.859 -16.844 1.17 1 44.38 144 ILE A CA 1
ATOM 1193 C C . ILE A 1 144 ? -17.875 -17.859 0.626 1 44.38 144 ILE A C 1
ATOM 1195 O O . ILE A 1 144 ? -17.906 -18.203 -0.559 1 44.38 144 ILE A O 1
ATOM 1199 N N . LYS A 1 145 ? -16.984 -18.453 1.38 1 42.09 145 LYS A N 1
ATOM 1200 C CA . LYS A 1 145 ? -16.047 -19.469 0.885 1 42.09 145 LYS A CA 1
ATOM 1201 C C . LYS A 1 145 ? -16.719 -20.828 0.765 1 42.09 145 LYS A C 1
ATOM 1203 O O . LYS A 1 145 ? -16.219 -21.719 0.09 1 42.09 145 LYS A O 1
ATOM 1208 N N . ASP A 1 146 ? -17.812 -21.109 1.354 1 37.81 146 ASP A N 1
ATOM 1209 C CA . ASP A 1 146 ? -18.5 -22.359 1.035 1 37.81 146 ASP A CA 1
ATOM 1210 C C . ASP A 1 146 ? -19.344 -22.203 -0.234 1 37.81 146 ASP A C 1
ATOM 1212 O O . ASP A 1 146 ? -19.984 -21.172 -0.44 1 37.81 146 ASP A O 1
ATOM 1216 N N . MET B 1 1 ? -5.289 11.633 -10.531 1 58.66 1 MET B N 1
ATOM 1217 C CA . MET B 1 1 ? -4.094 10.82 -10.328 1 58.66 1 MET B CA 1
ATOM 1218 C C . MET B 1 1 ? -4.07 9.641 -11.297 1 58.66 1 MET B C 1
ATOM 1220 O O . MET B 1 1 ? -5.117 9.07 -11.617 1 58.66 1 MET B O 1
ATOM 1224 N N . ASN B 1 2 ? -3.004 9.547 -12.047 1 62.94 2 ASN B N 1
ATOM 1225 C CA . ASN B 1 2 ? -2.822 8.414 -12.945 1 62.94 2 ASN B CA 1
ATOM 1226 C C . ASN B 1 2 ? -2.363 7.168 -12.18 1 62.94 2 ASN B C 1
ATOM 1228 O O . ASN B 1 2 ? -1.293 7.168 -11.57 1 62.94 2 ASN B O 1
ATOM 1232 N N . PHE B 1 3 ? -3.258 6.137 -12.086 1 71.62 3 PHE B N 1
ATOM 1233 C CA . PHE B 1 3 ? -2.959 4.941 -11.305 1 71.62 3 PHE B CA 1
ATOM 1234 C C . PHE B 1 3 ? -2.119 3.963 -12.117 1 71.62 3 PHE B C 1
ATOM 1236 O O . PHE B 1 3 ? -1.545 3.023 -11.562 1 71.62 3 PHE B O 1
ATOM 1243 N N . LYS B 1 4 ? -2.113 4.262 -13.344 1 73.38 4 LYS B N 1
ATOM 1244 C CA . LYS B 1 4 ? -1.303 3.379 -14.172 1 73.38 4 LYS B CA 1
ATOM 1245 C C . LYS B 1 4 ? 0.187 3.613 -13.938 1 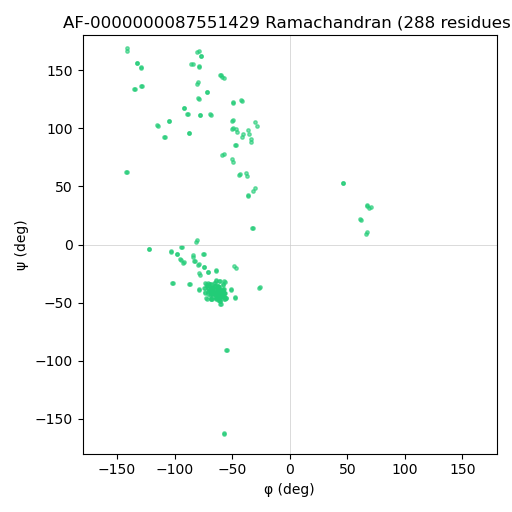73.38 4 LYS B C 1
ATOM 1247 O O . LYS B 1 4 ? 0.962 2.66 -13.836 1 73.38 4 LYS B O 1
ATOM 1252 N N . TYR B 1 5 ? 0.515 4.848 -13.922 1 83.88 5 TYR B N 1
ATOM 1253 C CA . TYR B 1 5 ? 1.89 5.25 -13.648 1 83.88 5 TYR B CA 1
ATOM 1254 C C . TYR B 1 5 ? 1.979 6.035 -12.344 1 83.88 5 TYR B C 1
ATOM 1256 O O . TYR B 1 5 ? 1.611 7.211 -12.297 1 83.88 5 TYR B O 1
ATOM 1264 N N . ILE B 1 6 ? 2.434 5.359 -11.375 1 90 6 ILE B N 1
ATOM 1265 C CA . ILE B 1 6 ? 2.447 5.957 -10.047 1 90 6 ILE B CA 1
ATOM 1266 C C . ILE B 1 6 ? 3.787 6.648 -9.805 1 90 6 ILE B C 1
ATOM 1268 O O . ILE B 1 6 ? 4.844 6.035 -9.953 1 90 6 ILE B O 1
ATOM 1272 N N . HIS B 1 7 ? 3.754 7.938 -9.609 1 94.06 7 HIS B N 1
ATOM 1273 C CA . HIS B 1 7 ? 4.875 8.719 -9.109 1 94.06 7 HIS B CA 1
ATOM 1274 C C . HIS B 1 7 ? 4.617 9.195 -7.68 1 94.06 7 HIS B C 1
ATOM 1276 O O . HIS B 1 7 ? 4.121 10.305 -7.473 1 94.06 7 HIS B O 1
ATOM 1282 N N . VAL B 1 8 ? 5.062 8.414 -6.723 1 95.31 8 VAL B N 1
ATOM 1283 C CA . VAL B 1 8 ? 4.629 8.609 -5.344 1 95.31 8 VAL B CA 1
ATOM 1284 C C . VAL B 1 8 ? 5.293 9.852 -4.762 1 95.31 8 VAL B C 1
ATOM 1286 O O . VAL B 1 8 ? 4.703 10.547 -3.936 1 95.31 8 VAL B O 1
ATOM 1289 N N . GLY B 1 9 ? 6.488 10.164 -5.145 1 96.19 9 GLY B N 1
ATOM 1290 C CA . GLY B 1 9 ? 7.152 11.367 -4.676 1 96.19 9 GLY B CA 1
ATOM 1291 C C . GLY B 1 9 ? 6.371 12.641 -4.977 1 96.19 9 GLY B C 1
ATOM 1292 O O . GLY B 1 9 ? 6.246 13.516 -4.117 1 96.19 9 GLY B O 1
ATOM 1293 N N . SER B 1 10 ? 5.898 12.703 -6.176 1 94.44 10 SER B N 1
ATOM 1294 C CA . SER B 1 10 ? 5.109 13.867 -6.578 1 94.44 10 SER B CA 1
ATOM 1295 C C . SER B 1 10 ? 3.824 13.969 -5.766 1 94.44 10 SER B C 1
ATOM 1297 O O . SER B 1 10 ? 3.381 15.07 -5.434 1 94.44 10 SER B O 1
ATOM 1299 N N . LEU B 1 11 ? 3.24 12.859 -5.473 1 93.75 11 LEU B N 1
ATOM 1300 C CA . LEU B 1 11 ? 2.023 12.828 -4.668 1 93.75 11 LEU B CA 1
ATOM 1301 C C . LEU B 1 11 ? 2.299 13.312 -3.25 1 93.75 11 LEU B C 1
ATOM 1303 O O . LEU B 1 11 ? 1.507 14.07 -2.684 1 93.75 11 LEU B O 1
ATOM 1307 N N . ILE B 1 12 ? 3.359 12.906 -2.725 1 94.94 12 ILE B N 1
ATOM 1308 C CA . ILE B 1 12 ? 3.766 13.32 -1.387 1 94.94 12 ILE B CA 1
ATOM 1309 C C . ILE B 1 12 ? 3.98 14.836 -1.361 1 94.94 12 ILE B C 1
ATOM 1311 O O . ILE B 1 12 ? 3.471 15.523 -0.475 1 94.94 12 ILE B O 1
ATOM 1315 N N . GLN B 1 13 ? 4.703 15.273 -2.34 1 95.56 13 GLN B N 1
ATOM 1316 C CA . GLN B 1 13 ? 4.977 16.703 -2.41 1 95.56 13 GLN B CA 1
ATOM 1317 C C . GLN B 1 13 ? 3.68 17.516 -2.453 1 95.56 13 GLN B C 1
ATOM 1319 O O . GLN B 1 13 ? 3.553 18.531 -1.774 1 95.56 13 GLN B O 1
ATOM 1324 N N . ARG B 1 14 ? 2.797 17.047 -3.242 1 93.19 14 ARG B N 1
ATOM 1325 C CA . ARG B 1 14 ? 1.502 17.719 -3.355 1 93.19 14 ARG B CA 1
ATOM 1326 C C . ARG B 1 14 ? 0.784 17.75 -2.01 1 93.19 14 ARG B C 1
ATOM 1328 O O . ARG B 1 14 ? 0.234 18.781 -1.619 1 93.19 14 ARG B O 1
ATOM 1335 N N . LYS B 1 15 ? 0.795 16.625 -1.277 1 89.94 15 LYS B N 1
ATOM 1336 C CA . LYS B 1 15 ? 0.134 16.547 0.022 1 89.94 15 LYS B CA 1
ATOM 1337 C C . LYS B 1 15 ? 0.833 17.438 1.047 1 89.94 15 LYS B C 1
ATOM 1339 O O . LYS B 1 15 ? 0.182 18.031 1.906 1 89.94 15 LYS B O 1
ATOM 1344 N N . VAL B 1 16 ? 2.121 17.5 0.981 1 91.19 16 VAL B N 1
ATOM 1345 C CA . VAL B 1 16 ? 2.895 18.359 1.872 1 91.19 16 VAL B CA 1
ATOM 1346 C C . VAL B 1 16 ? 2.494 19.812 1.661 1 91.19 16 VAL B C 1
ATOM 1348 O O . VAL B 1 16 ? 2.271 20.547 2.627 1 91.19 16 VAL B O 1
ATOM 1351 N N . LEU B 1 17 ? 2.373 20.188 0.41 1 90.88 17 LEU B N 1
ATOM 1352 C CA . LEU B 1 17 ? 1.984 21.562 0.066 1 90.88 17 LEU B CA 1
ATOM 1353 C C . LEU B 1 17 ? 0.562 21.844 0.53 1 90.88 17 LEU B C 1
ATOM 1355 O O . LEU B 1 17 ? 0.294 22.906 1.092 1 90.88 17 LEU B O 1
ATOM 1359 N N . GLU B 1 18 ? -0.264 20.891 0.323 1 86.75 18 GLU B N 1
ATOM 1360 C CA . GLU B 1 18 ? -1.656 21.031 0.741 1 86.75 18 GLU B CA 1
ATOM 1361 C C . GLU B 1 18 ? -1.765 21.203 2.252 1 86.75 18 GLU B C 1
ATOM 1363 O O . GLU B 1 18 ? -2.611 21.953 2.736 1 86.75 18 GLU B O 1
ATOM 1368 N N . ASN B 1 19 ? -0.922 20.484 2.938 1 84 19 ASN B N 1
ATOM 1369 C CA . ASN B 1 19 ? -0.947 20.516 4.395 1 84 19 ASN B CA 1
ATOM 1370 C C . ASN B 1 19 ? -0.14 21.703 4.938 1 84 19 ASN B C 1
ATOM 1372 O O . ASN B 1 19 ? -0.17 21.969 6.137 1 84 19 ASN B O 1
ATOM 1376 N N . GLY B 1 20 ? 0.561 22.297 4.102 1 88.38 20 GLY B N 1
ATOM 1377 C CA . GLY B 1 20 ? 1.317 23.484 4.48 1 88.38 20 GLY B CA 1
ATOM 1378 C C . GLY B 1 20 ? 2.488 23.172 5.395 1 88.38 20 GLY B C 1
ATOM 1379 O O . GLY B 1 20 ? 2.807 23.969 6.289 1 88.38 20 GLY B O 1
ATOM 1380 N N . LEU B 1 21 ? 3.057 22.125 5.285 1 86.94 21 LEU B N 1
ATOM 1381 C CA . LEU B 1 21 ? 4.191 21.75 6.121 1 86.94 21 LEU B CA 1
ATOM 1382 C C . LEU B 1 21 ? 5.477 22.391 5.617 1 86.94 21 LEU B C 1
ATOM 1384 O O . LEU B 1 21 ? 5.695 22.484 4.406 1 86.94 21 LEU B O 1
ATOM 1388 N N . SER B 1 22 ? 6.242 22.859 6.473 1 90.19 22 SER B N 1
ATOM 1389 C CA . SER B 1 22 ? 7.5 23.5 6.109 1 90.19 22 SER B CA 1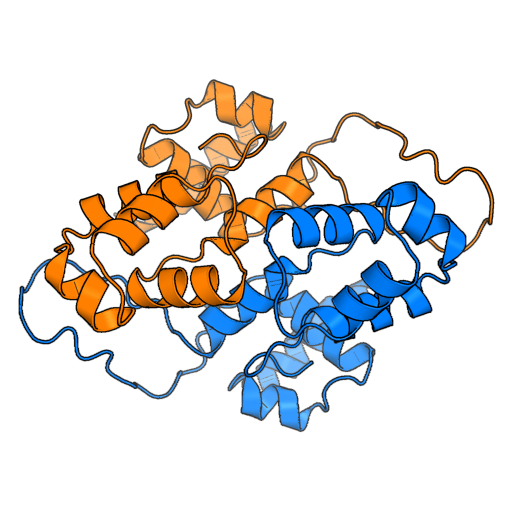
ATOM 1390 C C . SER B 1 22 ? 8.609 22.469 5.914 1 90.19 22 SER B C 1
ATOM 1392 O O . SER B 1 22 ? 8.57 21.391 6.5 1 90.19 22 SER B O 1
ATOM 1394 N N . LEU B 1 23 ? 9.586 22.875 5.117 1 91.38 23 LEU B N 1
ATOM 1395 C CA . LEU B 1 23 ? 10.75 22.031 4.859 1 91.38 23 LEU B CA 1
ATOM 1396 C C . LEU B 1 23 ? 11.523 21.766 6.148 1 91.38 23 LEU B C 1
ATOM 1398 O O . LEU B 1 23 ? 12.047 20.656 6.348 1 91.38 23 LEU B O 1
ATOM 1402 N N . SER B 1 24 ? 11.641 22.719 6.977 1 88.94 24 SER B N 1
ATOM 1403 C CA . SER B 1 24 ? 12.344 22.578 8.25 1 88.94 24 SER B CA 1
ATOM 1404 C C . SER B 1 24 ? 11.68 21.531 9.133 1 88.94 24 SER B C 1
ATOM 1406 O O . SER B 1 24 ? 12.367 20.719 9.75 1 88.94 24 SER B O 1
ATOM 1408 N N . PHE B 1 25 ? 10.445 21.516 9.203 1 87.44 25 PHE B N 1
ATOM 1409 C CA . PHE B 1 25 ? 9.664 20.531 9.953 1 87.44 25 PHE B CA 1
ATOM 1410 C C . PHE B 1 25 ? 9.906 19.125 9.43 1 87.44 25 PHE B C 1
ATOM 1412 O O . PHE B 1 25 ? 10.117 18.203 10.211 1 87.44 25 PHE B O 1
ATOM 1419 N N . LEU B 1 26 ? 9.82 18.984 8.141 1 90.81 26 LEU B N 1
ATOM 1420 C CA . LEU B 1 26 ? 10.031 17.688 7.508 1 90.81 26 LEU B CA 1
ATOM 1421 C C . LEU B 1 26 ? 11.43 17.172 7.789 1 90.81 26 LEU B C 1
ATOM 1423 O O . LEU B 1 26 ? 11.602 15.992 8.117 1 90.81 26 LEU B O 1
ATOM 1427 N N . CYS B 1 27 ? 12.445 18 7.645 1 87.44 27 CYS B N 1
ATOM 1428 C CA . CYS B 1 27 ? 13.828 17.609 7.895 1 87.44 27 CYS B CA 1
ATOM 1429 C C . CYS B 1 27 ? 14.008 17.109 9.328 1 87.44 27 CYS B C 1
ATOM 1431 O O . CYS B 1 27 ? 14.711 16.125 9.562 1 87.44 27 CYS B O 1
ATOM 1433 N N . LYS B 1 28 ? 13.359 17.75 10.234 1 82.19 28 LYS B N 1
ATOM 1434 C CA . LYS B 1 28 ? 13.43 17.359 11.641 1 82.19 28 LYS B CA 1
ATOM 1435 C C . LYS B 1 28 ? 12.734 16.016 11.875 1 82.19 28 LYS B C 1
ATOM 1437 O O . LYS B 1 28 ? 13.242 15.172 12.602 1 82.19 28 LYS B O 1
ATOM 1442 N N . THR B 1 29 ? 11.555 15.867 11.258 1 77.94 29 THR B N 1
ATOM 1443 C CA . THR B 1 29 ? 10.742 14.664 11.43 1 77.94 29 THR B CA 1
ATOM 1444 C C . THR B 1 29 ? 11.461 13.445 10.852 1 77.94 29 THR B C 1
ATOM 1446 O O . THR B 1 29 ? 11.492 12.391 11.484 1 77.94 29 THR B O 1
ATOM 1449 N N . PHE B 1 30 ? 12.094 13.648 9.688 1 83.62 30 PHE B N 1
ATOM 1450 C CA . PHE B 1 30 ? 12.742 12.539 8.992 1 83.62 30 PHE B CA 1
ATOM 1451 C C . PHE B 1 30 ? 14.219 12.469 9.359 1 83.62 30 PHE B C 1
ATOM 1453 O O . PHE B 1 30 ? 14.898 11.508 8.992 1 83.62 30 PHE B O 1
ATOM 1460 N N . ASN B 1 31 ? 14.648 13.414 10.172 1 86.12 31 ASN B N 1
ATOM 1461 C CA . ASN B 1 31 ? 16.062 13.523 10.484 1 86.12 31 ASN B CA 1
ATOM 1462 C C . ASN B 1 31 ? 16.922 13.43 9.234 1 86.12 31 ASN B C 1
ATOM 1464 O O . ASN B 1 31 ? 17.828 12.586 9.148 1 86.12 31 ASN B O 1
ATOM 1468 N N . CYS B 1 32 ? 16.578 14.273 8.289 1 86.12 32 CYS B N 1
ATOM 1469 C CA . CYS B 1 32 ? 17.297 14.258 7.02 1 86.12 32 CYS B CA 1
ATOM 1470 C C . CYS B 1 32 ? 17.5 15.68 6.492 1 86.12 32 CYS B C 1
ATOM 1472 O O . CYS B 1 32 ? 17.062 16.641 7.117 1 86.12 32 CYS B O 1
ATOM 1474 N N . SER B 1 33 ? 18.297 15.844 5.504 1 90 33 SER B N 1
ATOM 1475 C CA . SER B 1 33 ? 18.578 17.141 4.902 1 90 33 SER B CA 1
ATOM 1476 C C . SER B 1 33 ? 17.469 17.562 3.939 1 90 33 SER B C 1
ATOM 1478 O O . SER B 1 33 ? 16.656 16.734 3.529 1 90 33 SER B O 1
ATOM 1480 N N . GLU B 1 34 ? 17.516 18.875 3.586 1 92.62 34 GLU B N 1
ATOM 1481 C CA . GLU B 1 34 ? 16.562 19.391 2.605 1 92.62 34 GLU B CA 1
ATOM 1482 C C . GLU B 1 34 ? 16.734 18.703 1.254 1 92.62 34 GLU B C 1
ATOM 1484 O O . GLU B 1 34 ? 15.75 18.469 0.543 1 92.62 34 GLU B O 1
ATOM 1489 N N . LYS B 1 35 ? 17.969 18.406 0.942 1 94.19 35 LYS B N 1
ATOM 1490 C CA . LYS B 1 35 ? 18.25 17.703 -0.308 1 94.19 35 LYS B CA 1
ATOM 1491 C C . LYS B 1 35 ? 17.594 16.312 -0.32 1 94.19 35 LYS B C 1
ATOM 1493 O O . LYS B 1 35 ? 17.047 15.891 -1.343 1 94.19 35 LYS B O 1
ATOM 1498 N N . GLU B 1 36 ? 17.594 15.672 0.751 1 94.19 36 GLU B N 1
ATOM 1499 C CA . GLU B 1 36 ? 17.016 14.336 0.855 1 94.19 36 GLU B CA 1
ATOM 1500 C C . GLU B 1 36 ? 15.492 14.398 0.705 1 94.19 36 GLU B C 1
ATOM 1502 O O . GLU B 1 36 ? 14.891 13.523 0.082 1 94.19 36 GLU B O 1
ATOM 1507 N N . VAL B 1 37 ? 14.891 15.398 1.295 1 94.5 37 VAL B N 1
ATOM 1508 C CA . VAL B 1 37 ? 13.453 15.578 1.132 1 94.5 37 VAL B CA 1
ATOM 1509 C C . VAL B 1 37 ? 13.133 15.836 -0.339 1 94.5 37 VAL B C 1
ATOM 1511 O O . VAL B 1 37 ? 12.203 15.234 -0.89 1 94.5 37 VAL B O 1
ATOM 1514 N N . SER B 1 38 ? 13.938 16.703 -0.993 1 95.25 38 SER B N 1
ATOM 1515 C CA . SER B 1 38 ? 13.758 17 -2.41 1 95.25 38 SER B CA 1
ATOM 1516 C C . SER B 1 38 ? 13.93 15.742 -3.264 1 95.25 38 SER B C 1
ATOM 1518 O O . SER B 1 38 ? 13.195 15.539 -4.238 1 95.25 38 SER B O 1
ATOM 1520 N N . ASP B 1 39 ? 14.859 14.945 -2.889 1 96 39 ASP B N 1
ATOM 1521 C CA . ASP B 1 39 ? 15.086 13.68 -3.59 1 96 39 ASP B CA 1
ATOM 1522 C C . ASP B 1 39 ? 13.875 12.766 -3.473 1 96 39 ASP B C 1
ATOM 1524 O O . ASP B 1 39 ? 13.516 12.078 -4.434 1 96 39 ASP B O 1
ATOM 1528 N N . MET B 1 40 ? 13.258 12.75 -2.326 1 95.5 40 MET B N 1
ATOM 1529 C CA . MET B 1 40 ? 12.07 11.93 -2.146 1 95.5 40 MET B CA 1
ATOM 1530 C C . MET B 1 40 ? 10.922 12.445 -3.008 1 95.5 40 MET B C 1
ATOM 1532 O O . MET B 1 40 ? 10.172 11.656 -3.586 1 95.5 40 MET B O 1
ATOM 1536 N N . TYR B 1 41 ? 10.844 13.766 -3.129 1 96.25 41 TYR B N 1
ATOM 1537 C CA . TYR B 1 41 ? 9.797 14.375 -3.943 1 96.25 41 TYR B CA 1
ATOM 1538 C C . TYR B 1 41 ? 9.953 13.984 -5.41 1 96.25 41 TYR B C 1
ATOM 1540 O O . TYR B 1 41 ? 8.961 13.859 -6.133 1 96.25 41 TYR B O 1
ATOM 1548 N N . THR B 1 42 ? 11.109 13.781 -5.828 1 95.5 42 THR B N 1
ATOM 1549 C CA . THR B 1 42 ? 11.375 13.547 -7.238 1 95.5 42 THR B CA 1
ATOM 1550 C C . THR B 1 42 ? 11.422 12.047 -7.535 1 95.5 42 THR B C 1
ATOM 1552 O O . THR B 1 42 ? 11.391 11.641 -8.695 1 95.5 42 THR B O 1
ATOM 1555 N N . ALA B 1 43 ? 11.484 11.258 -6.535 1 95.06 43 ALA B N 1
ATOM 1556 C CA . ALA B 1 43 ? 11.562 9.805 -6.715 1 95.06 43 ALA B CA 1
ATOM 1557 C C . ALA B 1 43 ? 10.227 9.242 -7.188 1 95.06 43 ALA B C 1
ATOM 1559 O O . ALA B 1 43 ? 9.18 9.562 -6.629 1 95.06 43 ALA B O 1
ATOM 1560 N N . GLU B 1 44 ? 10.297 8.43 -8.234 1 94.31 44 GLU B N 1
ATOM 1561 C CA . GLU B 1 44 ? 9.078 7.781 -8.703 1 94.31 44 GLU B CA 1
ATOM 1562 C C . GLU B 1 44 ? 8.578 6.754 -7.695 1 94.31 44 GLU B C 1
ATOM 1564 O O . GLU B 1 44 ? 7.367 6.566 -7.539 1 94.31 44 GLU B O 1
ATOM 1569 N N . THR B 1 45 ? 9.5 6.074 -7.094 1 95.25 45 THR B N 1
ATOM 1570 C CA . THR B 1 45 ? 9.188 5.043 -6.109 1 95.25 45 THR B CA 1
ATOM 1571 C C . THR B 1 45 ? 9.984 5.266 -4.824 1 95.25 45 THR B C 1
ATOM 1573 O O . THR B 1 45 ? 11.008 5.945 -4.836 1 95.25 45 THR B O 1
ATOM 1576 N N . LEU B 1 46 ? 9.391 4.793 -3.715 1 96.31 46 LEU B N 1
ATOM 1577 C CA . LEU B 1 46 ? 10.047 4.891 -2.414 1 96.31 46 LEU B CA 1
ATOM 1578 C C . LEU B 1 46 ? 9.984 3.557 -1.677 1 96.31 46 LEU B C 1
ATOM 1580 O O . LEU B 1 46 ? 9.109 2.729 -1.949 1 96.31 46 LEU B O 1
ATOM 1584 N N . ASP B 1 47 ? 10.93 3.432 -0.789 1 95.62 47 ASP B N 1
ATOM 1585 C CA . ASP B 1 47 ? 10.891 2.303 0.135 1 95.62 47 ASP B CA 1
ATOM 1586 C C . ASP B 1 47 ? 9.609 2.318 0.965 1 95.62 47 ASP B C 1
ATOM 1588 O O . ASP B 1 47 ? 9.141 3.383 1.382 1 95.62 47 ASP B O 1
ATOM 1592 N N . THR B 1 48 ? 9.086 1.141 1.289 1 97 48 THR B N 1
ATOM 1593 C CA . THR B 1 48 ? 7.801 1.039 1.969 1 97 48 THR B CA 1
ATOM 1594 C C . THR B 1 48 ? 7.883 1.633 3.373 1 97 48 THR B C 1
ATOM 1596 O O . THR B 1 48 ? 6.902 2.184 3.877 1 97 48 THR B O 1
ATOM 1599 N N . GLU B 1 49 ? 9.031 1.515 4.02 1 93.19 49 GLU B N 1
ATOM 1600 C CA . GLU B 1 49 ? 9.195 2.125 5.336 1 93.19 49 GLU B CA 1
ATOM 1601 C C . GLU B 1 49 ? 9.102 3.646 5.258 1 93.19 49 GLU B C 1
ATOM 1603 O O . GLU B 1 49 ? 8.43 4.277 6.07 1 93.19 49 GLU B O 1
ATOM 1608 N N . ILE B 1 50 ? 9.75 4.211 4.34 1 93.75 50 ILE B N 1
ATOM 1609 C CA . ILE B 1 50 ? 9.742 5.656 4.133 1 93.75 50 ILE B CA 1
ATOM 1610 C C . ILE B 1 50 ? 8.32 6.113 3.793 1 93.75 50 ILE B C 1
ATOM 1612 O O . ILE B 1 50 ? 7.84 7.109 4.336 1 93.75 50 ILE B O 1
ATOM 1616 N N . LEU B 1 51 ? 7.66 5.332 2.926 1 96.25 51 LEU B N 1
ATOM 1617 C CA . LEU B 1 51 ? 6.301 5.672 2.523 1 96.25 51 LEU B CA 1
ATOM 1618 C C . LEU B 1 51 ? 5.348 5.586 3.709 1 96.25 51 LEU B C 1
ATOM 1620 O O . LEU B 1 51 ? 4.426 6.398 3.83 1 96.25 51 LEU B O 1
ATOM 1624 N N . LEU B 1 52 ? 5.605 4.633 4.551 1 93.19 52 LEU B N 1
ATOM 1625 C CA . LEU B 1 52 ? 4.793 4.488 5.754 1 93.19 52 LEU B CA 1
ATOM 1626 C C . LEU B 1 52 ? 4.945 5.703 6.664 1 93.19 52 LEU B C 1
ATOM 1628 O O . LEU B 1 52 ? 3.957 6.215 7.191 1 93.19 52 LEU B O 1
ATOM 1632 N N . ILE B 1 53 ? 6.09 6.188 6.844 1 90.31 53 ILE B N 1
ATOM 1633 C CA . ILE B 1 53 ? 6.355 7.363 7.664 1 90.31 53 ILE B CA 1
ATOM 1634 C C . ILE B 1 53 ? 5.652 8.578 7.066 1 90.31 53 ILE B C 1
ATOM 1636 O O . ILE B 1 53 ? 5 9.344 7.781 1 90.31 53 ILE B O 1
ATOM 1640 N N . TRP B 1 54 ? 5.754 8.719 5.75 1 91.69 54 TRP B N 1
ATOM 1641 C CA . TRP B 1 54 ? 5.059 9.805 5.074 1 91.69 54 TRP B CA 1
ATOM 1642 C C . TRP B 1 54 ? 3.553 9.711 5.285 1 91.69 54 TRP B C 1
ATOM 1644 O O . TRP B 1 54 ? 2.887 10.719 5.535 1 91.69 54 TRP B O 1
ATOM 1654 N N . SER B 1 55 ? 3.031 8.508 5.148 1 92.38 55 SER B N 1
ATOM 1655 C CA . SER B 1 55 ? 1.599 8.281 5.312 1 92.38 55 SER B CA 1
ATOM 1656 C C . SER B 1 55 ? 1.134 8.688 6.711 1 92.38 55 SER B C 1
ATOM 1658 O O . SER B 1 55 ? 0.097 9.336 6.859 1 92.38 55 SER B O 1
ATOM 1660 N N . LYS B 1 56 ? 1.901 8.344 7.652 1 86.44 56 LYS B N 1
ATOM 1661 C CA . LYS B 1 56 ? 1.579 8.703 9.031 1 86.44 56 LYS B CA 1
ATOM 1662 C C . LYS B 1 56 ? 1.687 10.211 9.242 1 86.44 56 LYS B C 1
ATOM 1664 O O . LYS B 1 56 ? 0.792 10.828 9.828 1 86.44 56 LYS B O 1
ATOM 1669 N N . LEU B 1 57 ? 2.721 10.82 8.789 1 84.19 57 LEU B N 1
ATOM 1670 C CA . LEU B 1 57 ? 3 12.242 8.969 1 84.19 57 LEU B CA 1
ATOM 1671 C C . LEU B 1 57 ? 1.92 13.102 8.32 1 84.19 57 LEU B C 1
ATOM 1673 O O . LEU B 1 57 ? 1.481 14.102 8.891 1 84.19 57 LEU B O 1
ATOM 1677 N N . LEU B 1 58 ? 1.478 12.664 7.172 1 87.25 58 LEU B N 1
ATOM 1678 C CA . LEU B 1 58 ? 0.573 13.484 6.375 1 87.25 58 LEU B CA 1
ATOM 1679 C C . LEU B 1 58 ? -0.877 13.07 6.594 1 87.25 58 LEU B C 1
ATOM 1681 O O . LEU B 1 58 ? -1.797 13.703 6.074 1 87.25 58 LEU B O 1
ATOM 1685 N N . GLY B 1 59 ? -1.033 11.945 7.312 1 82.75 59 GLY B N 1
ATOM 1686 C CA . GLY B 1 59 ? -2.387 11.461 7.531 1 82.75 59 GLY B CA 1
ATOM 1687 C C . GLY B 1 59 ? -3.061 10.977 6.258 1 82.75 59 GLY B C 1
ATOM 1688 O O . GLY B 1 59 ? -4.246 11.227 6.043 1 82.75 59 GLY B O 1
ATOM 1689 N N . TYR B 1 60 ? -2.344 10.461 5.426 1 85.44 60 TYR B N 1
ATOM 1690 C CA . TYR B 1 60 ? -2.824 9.992 4.129 1 85.44 60 TYR B CA 1
ATOM 1691 C C . TYR B 1 60 ? -2.264 8.609 3.811 1 85.44 60 TYR B C 1
ATOM 1693 O O . TYR B 1 60 ? -1.066 8.367 3.98 1 85.44 60 TYR B O 1
ATOM 1701 N N . ASP B 1 61 ? -3.139 7.719 3.355 1 88.5 61 ASP B N 1
ATOM 1702 C CA . ASP B 1 61 ? -2.709 6.371 2.998 1 88.5 61 ASP B CA 1
ATOM 1703 C C . ASP B 1 61 ? -2.232 6.312 1.548 1 88.5 61 ASP B C 1
ATOM 1705 O O . ASP B 1 61 ? -3.02 6.039 0.64 1 88.5 61 ASP B O 1
ATOM 1709 N N . PHE B 1 62 ? -0.983 6.418 1.316 1 92.81 62 PHE B N 1
ATOM 1710 C CA . PHE B 1 62 ? -0.421 6.391 -0.029 1 92.81 62 PHE B CA 1
ATOM 1711 C C . PHE B 1 62 ? -0.439 4.977 -0.596 1 92.81 62 PHE B C 1
ATOM 1713 O O . PHE B 1 62 ? -0.337 4.789 -1.81 1 92.81 62 PHE B O 1
ATOM 1720 N N . PHE B 1 63 ? -0.554 3.979 0.21 1 94 63 PHE B N 1
ATOM 1721 C CA . PHE B 1 63 ? -0.507 2.594 -0.241 1 94 63 PHE B CA 1
ATOM 1722 C C . PHE B 1 63 ? -1.767 2.234 -1.02 1 94 63 PHE B C 1
ATOM 1724 O O . PHE B 1 63 ? -1.746 1.336 -1.863 1 94 63 PHE B O 1
ATOM 1731 N N . ARG B 1 64 ? -2.773 2.979 -0.739 1 86.12 64 ARG B N 1
ATOM 1732 C CA . ARG B 1 64 ? -4.039 2.732 -1.423 1 86.12 64 ARG B CA 1
ATOM 1733 C C . ARG B 1 64 ? -3.893 2.918 -2.93 1 86.12 64 ARG B C 1
ATOM 1735 O O . ARG B 1 64 ? -4.559 2.236 -3.711 1 86.12 64 ARG B O 1
ATOM 1742 N N . ILE B 1 65 ? -3.045 3.777 -3.352 1 89.56 65 ILE B N 1
ATOM 1743 C CA . ILE B 1 65 ? -2.828 4.059 -4.766 1 89.56 65 ILE B CA 1
ATOM 1744 C C . ILE B 1 65 ? -2.344 2.795 -5.473 1 89.56 65 ILE B C 1
ATOM 1746 O O . ILE B 1 65 ? -2.77 2.5 -6.594 1 89.56 65 ILE B O 1
ATOM 1750 N N . TYR B 1 66 ? -1.554 2.053 -4.863 1 93.06 66 TYR B N 1
ATOM 1751 C CA . TYR B 1 66 ? -1.03 0.821 -5.441 1 93.06 66 TYR B CA 1
ATOM 1752 C C . TYR B 1 66 ? -2.1 -0.266 -5.469 1 93.06 66 TYR B C 1
ATOM 1754 O O . TYR B 1 66 ? -2.191 -1.03 -6.434 1 93.06 66 TYR B O 1
ATOM 1762 N N . SER B 1 67 ? -2.822 -0.317 -4.387 1 87.81 67 SER B N 1
ATOM 1763 C CA . SER B 1 67 ? -3.945 -1.249 -4.371 1 87.81 67 SER B CA 1
ATOM 1764 C C . SER B 1 67 ? -4.91 -0.971 -5.52 1 87.81 67 SER B C 1
ATOM 1766 O O . SER B 1 67 ? -5.387 -1.899 -6.176 1 87.81 67 SER B O 1
ATOM 1768 N N . GLU B 1 68 ? -5.102 0.331 -5.676 1 81.75 68 GLU B N 1
ATOM 1769 C CA . GLU B 1 68 ? -5.969 0.732 -6.777 1 81.75 68 GLU B CA 1
ATOM 1770 C C . GLU B 1 68 ? -5.371 0.34 -8.125 1 81.75 68 GLU B C 1
ATOM 1772 O O . GLU B 1 68 ? -6.086 -0.111 -9.023 1 81.75 68 GLU B O 1
ATOM 1777 N N . HIS B 1 69 ? -4.18 0.551 -8.227 1 85.94 69 HIS B N 1
ATOM 1778 C CA . HIS B 1 69 ? -3.482 0.129 -9.43 1 85.94 69 HIS B CA 1
ATOM 1779 C C . HIS B 1 69 ? -3.656 -1.366 -9.672 1 85.94 69 HIS B C 1
ATOM 1781 O O . HIS B 1 69 ? -3.896 -1.792 -10.805 1 85.94 69 HIS B O 1
ATOM 1787 N N . LEU B 1 70 ? -3.477 -2.207 -8.664 1 84.81 70 LEU B N 1
ATOM 1788 C CA . LEU B 1 70 ? -3.582 -3.658 -8.766 1 84.81 70 LEU B CA 1
ATOM 1789 C C . LEU B 1 70 ? -4.992 -4.074 -9.18 1 84.81 70 LEU B C 1
ATOM 1791 O O . LEU B 1 70 ? -5.164 -5.008 -9.969 1 84.81 70 LEU B O 1
ATOM 1795 N N . ILE B 1 71 ? -5.887 -3.385 -8.672 1 74.44 71 ILE B N 1
ATOM 1796 C CA . ILE B 1 71 ? -7.281 -3.684 -8.969 1 74.44 71 ILE B CA 1
ATOM 1797 C C . ILE B 1 71 ? -7.586 -3.326 -10.422 1 74.44 71 ILE B C 1
ATOM 1799 O O . ILE B 1 71 ? -8.242 -4.094 -11.133 1 74.44 71 ILE B O 1
ATOM 1803 N N . LEU B 1 72 ? -7.051 -2.275 -10.82 1 70.88 72 LEU B N 1
ATOM 1804 C CA . LEU B 1 72 ? -7.41 -1.713 -12.117 1 70.88 72 LEU B CA 1
ATOM 1805 C C . LEU B 1 72 ? -6.562 -2.322 -13.227 1 70.88 72 LEU B C 1
ATOM 1807 O O . LEU B 1 72 ? -7.043 -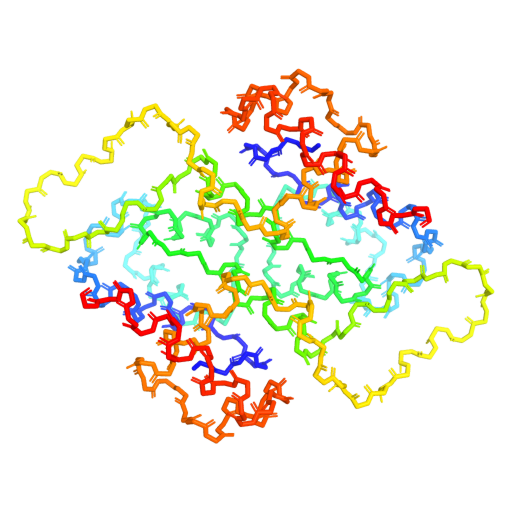2.514 -14.352 1 70.88 72 LEU B O 1
ATOM 1811 N N . TYR B 1 73 ? -5.445 -2.607 -12.945 1 74 73 TYR B N 1
ATOM 1812 C CA . TYR B 1 73 ? -4.5 -2.928 -14.008 1 74 73 TYR B CA 1
ATOM 1813 C C . TYR B 1 73 ? -3.914 -4.32 -13.82 1 74 73 TYR B C 1
ATOM 1815 O O . TYR B 1 73 ? -3.053 -4.75 -14.594 1 74 73 TYR B O 1
ATOM 1823 N N . SER B 1 74 ? -4.215 -5.023 -12.766 1 65.5 74 SER B N 1
ATOM 1824 C CA . SER B 1 74 ? -3.74 -6.387 -12.539 1 65.5 74 SER B CA 1
ATOM 1825 C C . SER B 1 74 ? -4.812 -7.246 -11.883 1 65.5 74 SER B C 1
ATOM 1827 O O . SER B 1 74 ? -4.688 -7.621 -10.719 1 65.5 74 SER B O 1
ATOM 1829 N N . PRO B 1 75 ? -5.934 -7.418 -12.602 1 50.12 75 PRO B N 1
ATOM 1830 C CA . PRO B 1 75 ? -6.98 -8.211 -11.953 1 50.12 75 PRO B CA 1
ATOM 1831 C C . PRO B 1 75 ? -6.461 -9.531 -11.391 1 50.12 75 PRO B C 1
ATOM 1833 O O . PRO B 1 75 ? -5.586 -10.164 -11.992 1 50.12 75 PRO B O 1
ATOM 1836 N N . GLN B 1 76 ? -6.207 -9.547 -10.086 1 50.97 76 GLN B N 1
ATOM 1837 C CA . GLN B 1 76 ? -5.602 -10.633 -9.32 1 50.97 76 GLN B CA 1
ATOM 1838 C C . GLN B 1 76 ? -6.293 -11.961 -9.602 1 50.97 76 GLN B C 1
ATOM 1840 O O . GLN B 1 76 ? -7.512 -12.07 -9.453 1 50.97 76 GLN B O 1
ATOM 1845 N N . THR B 1 77 ? -6.086 -12.523 -10.68 1 42.28 77 THR B N 1
ATOM 1846 C CA . THR B 1 77 ? -6.613 -13.852 -10.992 1 42.28 77 THR B CA 1
ATOM 1847 C C . THR B 1 77 ? -6.395 -14.805 -9.82 1 42.28 77 THR B C 1
ATOM 1849 O O . THR B 1 77 ? -5.289 -14.883 -9.273 1 42.28 77 THR B O 1
ATOM 1852 N N . ARG B 1 78 ? -7.48 -14.969 -8.961 1 39.22 78 ARG B N 1
ATOM 1853 C CA . ARG B 1 78 ? -7.391 -16.094 -8.039 1 39.22 78 ARG B CA 1
ATOM 1854 C C . ARG B 1 78 ? -6.641 -17.266 -8.672 1 39.22 78 ARG B C 1
ATOM 1856 O O . ARG B 1 78 ? -7.016 -17.734 -9.75 1 39.22 78 ARG B O 1
ATOM 1863 N N . VAL B 1 79 ? -5.352 -17.25 -8.523 1 37.44 79 VAL B N 1
ATOM 1864 C CA . VAL B 1 79 ? -4.648 -18.453 -8.984 1 37.44 79 VAL B CA 1
ATOM 1865 C C . VAL B 1 79 ? -5.41 -19.703 -8.539 1 37.44 79 VAL B C 1
ATOM 1867 O O . VAL B 1 79 ? -5.512 -19.984 -7.344 1 37.44 79 VAL B O 1
ATOM 1870 N N . ASN B 1 80 ? -6.613 -19.938 -8.906 1 34.03 80 ASN B N 1
ATOM 1871 C CA . ASN B 1 80 ? -7.062 -21.312 -8.719 1 34.03 80 ASN B CA 1
ATOM 1872 C C . ASN B 1 80 ? -5.969 -22.312 -9.086 1 34.03 80 ASN B C 1
ATOM 1874 O O . ASN B 1 80 ? -5.473 -22.297 -10.219 1 34.03 80 ASN B O 1
ATOM 1878 N N . THR B 1 81 ? -5.27 -22.719 -8.094 1 33.34 81 THR B N 1
ATOM 1879 C CA . THR B 1 81 ? -4.164 -23.672 -8.148 1 33.34 81 THR B CA 1
ATOM 1880 C C . THR B 1 81 ? -4.539 -24.891 -8.977 1 33.34 81 THR B C 1
ATOM 1882 O O . THR B 1 81 ? -3.807 -25.875 -9 1 33.34 81 THR B O 1
ATOM 1885 N N . LYS B 1 82 ? -5.82 -25.328 -9.289 1 34.75 82 LYS B N 1
ATOM 1886 C CA . LYS B 1 82 ? -5.699 -26.703 -9.742 1 34.75 82 LYS B CA 1
ATOM 1887 C C . LYS B 1 82 ? -4.715 -26.812 -10.906 1 34.75 82 LYS B C 1
ATOM 1889 O O . LYS B 1 82 ? -3.852 -27.703 -10.906 1 34.75 82 LYS B O 1
ATOM 1894 N N . ASP B 1 83 ? -5.23 -26.688 -12.25 1 34.97 83 ASP B N 1
ATOM 1895 C CA . ASP B 1 83 ? -4.609 -27.234 -13.453 1 34.97 83 ASP B CA 1
ATOM 1896 C C . ASP B 1 83 ? -3.312 -26.5 -13.789 1 34.97 83 ASP B C 1
ATOM 1898 O O . ASP B 1 83 ? -3.248 -25.281 -13.695 1 34.97 83 ASP B O 1
ATOM 1902 N N . SER B 1 84 ? -2.053 -27.141 -13.695 1 33.41 84 SER B N 1
ATOM 1903 C CA . SER B 1 84 ? -0.655 -26.891 -14.039 1 33.41 84 SER B CA 1
ATOM 1904 C C . SER B 1 84 ? -0.532 -25.938 -15.219 1 33.41 84 SER B C 1
ATOM 1906 O O . SER B 1 84 ? 0.549 -25.781 -15.789 1 33.41 84 SER B O 1
ATOM 1908 N N . GLU B 1 85 ? -1.475 -26 -16.312 1 32.81 85 GLU B N 1
ATOM 1909 C CA . GLU B 1 85 ? -1.122 -25.422 -17.594 1 32.81 85 GLU B CA 1
ATOM 1910 C C . GLU B 1 85 ? -0.768 -23.938 -17.469 1 32.81 85 GLU B C 1
ATOM 1912 O O . GLU B 1 85 ? -0.998 -23.328 -16.422 1 32.81 85 GLU B O 1
ATOM 1917 N N . LYS B 1 86 ? -0.765 -23.141 -18.734 1 32.53 86 LYS B N 1
ATOM 1918 C CA . LYS B 1 86 ? -0.353 -21.828 -19.203 1 32.53 86 LYS B CA 1
ATOM 1919 C C . LYS B 1 86 ? -1.034 -20.719 -18.391 1 32.53 86 LYS B C 1
ATOM 1921 O O . LYS B 1 86 ? -2.264 -20.625 -18.375 1 32.53 86 LYS B O 1
ATOM 1926 N N . VAL B 1 87 ? -0.571 -20.469 -17.234 1 35.34 87 VAL B N 1
ATOM 1927 C CA . VAL B 1 87 ? -0.961 -19.266 -16.516 1 35.34 87 VAL B CA 1
ATOM 1928 C C . VAL B 1 87 ? -1.137 -18.109 -17.5 1 35.34 87 VAL B C 1
ATOM 1930 O O . VAL B 1 87 ? -0.154 -17.516 -17.969 1 35.34 87 VAL B O 1
ATOM 1933 N N . THR B 1 88 ? -1.754 -18.344 -18.688 1 27.17 88 THR B N 1
ATOM 1934 C CA . THR B 1 88 ? -2.055 -17.203 -19.547 1 27.17 88 THR B CA 1
ATOM 1935 C C . THR B 1 88 ? -2.693 -16.078 -18.734 1 27.17 88 THR B C 1
ATOM 1937 O O . THR B 1 88 ? -3.746 -16.266 -18.125 1 27.17 88 THR B O 1
ATOM 1940 N N . ILE B 1 89 ? -1.892 -15.258 -18.141 1 34.38 89 ILE B N 1
ATOM 1941 C CA . ILE B 1 89 ? -2.379 -13.938 -17.75 1 34.38 89 ILE B CA 1
ATOM 1942 C C . ILE B 1 89 ? -3.445 -13.469 -18.75 1 34.38 89 ILE B C 1
ATOM 1944 O O . ILE B 1 89 ? -3.131 -13.094 -19.875 1 34.38 89 ILE B O 1
ATOM 1948 N N . GLN B 1 90 ? -4.41 -14.281 -19.141 1 32.19 90 GLN B N 1
ATOM 1949 C CA . GLN B 1 90 ? -5.488 -13.82 -20.016 1 32.19 90 GLN B CA 1
ATOM 1950 C C . GLN B 1 90 ? -5.879 -12.383 -19.688 1 32.19 90 GLN B C 1
ATOM 1952 O O . GLN B 1 90 ? -6.105 -12.039 -18.531 1 32.19 90 GLN B O 1
ATOM 1957 N N . LYS B 1 91 ? -5.379 -11.43 -20.422 1 36.38 91 LYS B N 1
ATOM 1958 C CA . LYS B 1 91 ? -5.785 -10.047 -20.656 1 36.38 91 LYS B CA 1
ATOM 1959 C C . LYS B 1 91 ? -7.305 -9.898 -20.594 1 36.38 91 LYS B C 1
ATOM 1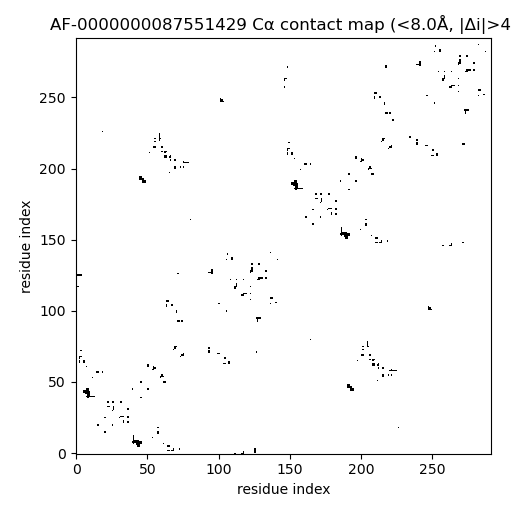961 O O . LYS B 1 91 ? -7.957 -9.727 -21.625 1 36.38 91 LYS B O 1
ATOM 1966 N N . LYS B 1 92 ? -8.125 -10.828 -20.094 1 34.5 92 LYS B N 1
ATOM 1967 C CA . LYS B 1 92 ? -9.5 -10.406 -20.312 1 34.5 92 LYS B CA 1
ATOM 1968 C C . LYS B 1 92 ? -9.719 -8.969 -19.859 1 34.5 92 LYS B C 1
ATOM 1970 O O . LYS B 1 92 ? -9.18 -8.547 -18.828 1 34.5 92 LYS B O 1
ATOM 1975 N N . LYS B 1 93 ? -10.148 -8.102 -20.734 1 37.53 93 LYS B N 1
ATOM 1976 C CA . LYS B 1 93 ? -10.688 -6.754 -20.578 1 37.53 93 LYS B CA 1
ATOM 1977 C C . LYS B 1 93 ? -11.375 -6.582 -19.234 1 37.53 93 LYS B C 1
ATOM 1979 O O . LYS B 1 93 ? -12.211 -7.402 -18.859 1 37.53 93 LYS B O 1
ATOM 1984 N N . GLY B 1 94 ? -10.758 -5.965 -18.312 1 41.34 94 GLY B N 1
ATOM 1985 C CA . GLY B 1 94 ? -11.094 -5.707 -16.922 1 41.34 94 GLY B CA 1
ATOM 1986 C C . GLY B 1 94 ? -12.57 -5.422 -16.703 1 41.34 94 GLY B C 1
ATOM 1987 O O . GLY B 1 94 ? -13.055 -4.34 -17.047 1 41.34 94 GLY B O 1
ATOM 1988 N N . GLU B 1 95 ? -13.406 -6.301 -16.984 1 47.06 95 GLU B N 1
ATOM 1989 C CA . GLU B 1 95 ? -14.781 -6.023 -16.594 1 47.06 95 GLU B CA 1
ATOM 1990 C C . GLU B 1 95 ? -14.852 -5.391 -15.211 1 47.06 95 GLU B C 1
ATOM 1992 O O . GLU B 1 95 ? -14.117 -5.785 -14.305 1 47.06 95 GLU B O 1
ATOM 1997 N N . PHE B 1 96 ? -15.492 -4.223 -15.32 1 52.19 96 PHE B N 1
ATOM 1998 C CA . PHE B 1 96 ? -15.773 -3.557 -14.055 1 52.19 96 PHE B CA 1
ATOM 1999 C C . PHE B 1 96 ? -16.422 -4.52 -13.07 1 52.19 96 PHE B C 1
ATOM 2001 O O . PHE B 1 96 ? -17.422 -5.176 -13.391 1 52.19 96 PHE B O 1
ATOM 2008 N N . ARG B 1 97 ? -15.75 -4.906 -12.156 1 53.59 97 ARG B N 1
ATOM 2009 C CA . ARG B 1 97 ? -16.328 -5.676 -11.062 1 53.59 97 ARG B CA 1
ATOM 2010 C C . ARG B 1 97 ? -16.484 -4.812 -9.812 1 53.59 97 ARG B C 1
ATOM 2012 O O . ARG B 1 97 ? -15.5 -4.445 -9.18 1 53.59 97 ARG B O 1
ATOM 2019 N N . LYS B 1 98 ? -17.766 -4.426 -9.5 1 56.09 98 LYS B N 1
ATOM 2020 C CA . LYS B 1 98 ? -18.125 -3.533 -8.398 1 56.09 98 LYS B CA 1
ATOM 2021 C C . LYS B 1 98 ? -17.625 -4.082 -7.062 1 56.09 98 LYS B C 1
ATOM 2023 O O . LYS B 1 98 ? -17.188 -3.32 -6.199 1 56.09 98 LYS B O 1
ATOM 2028 N N . ASN B 1 99 ? -17.594 -5.359 -7.012 1 51.09 99 ASN B N 1
ATOM 2029 C CA . ASN B 1 99 ? -17.297 -5.992 -5.73 1 51.09 99 ASN B CA 1
ATOM 2030 C C . ASN B 1 99 ? -15.805 -5.883 -5.383 1 51.09 99 ASN B C 1
ATOM 2032 O O . ASN B 1 99 ? -15.414 -6.133 -4.242 1 51.09 99 ASN B O 1
ATOM 2036 N N . ILE B 1 100 ? -15.133 -5.406 -6.363 1 52.38 100 ILE B N 1
ATOM 2037 C CA . ILE B 1 100 ? -13.695 -5.363 -6.125 1 52.38 100 ILE B CA 1
ATOM 2038 C C . ILE B 1 100 ? -13.305 -4.004 -5.551 1 52.38 100 ILE B C 1
ATOM 2040 O O . ILE B 1 100 ? -12.195 -3.838 -5.031 1 52.38 100 ILE B O 1
ATOM 2044 N N . TYR B 1 101 ? -14.25 -3.033 -5.695 1 58.5 101 TYR B N 1
ATOM 2045 C CA . TYR B 1 101 ? -13.953 -1.683 -5.23 1 58.5 101 TYR B CA 1
ATOM 2046 C C . TYR B 1 101 ? -14.328 -1.519 -3.762 1 58.5 101 TYR B C 1
ATOM 2048 O O . TYR B 1 101 ? -15.5 -1.619 -3.398 1 58.5 101 TYR B O 1
ATOM 2056 N N . THR B 1 102 ? -13.273 -1.37 -3.068 1 51.06 102 THR B N 1
ATOM 2057 C CA . THR B 1 102 ? -13.5 -1.093 -1.655 1 51.06 102 THR B CA 1
ATOM 2058 C C . THR B 1 102 ? -13.922 0.359 -1.449 1 51.06 102 THR B C 1
ATOM 2060 O O . THR B 1 102 ? -13.797 1.184 -2.355 1 51.06 102 THR B O 1
ATOM 2063 N N . ARG B 1 103 ? -14.492 0.596 -0.277 1 56.81 103 ARG B N 1
ATOM 2064 C CA . ARG B 1 103 ? -14.891 1.957 0.067 1 56.81 103 ARG B CA 1
ATOM 2065 C C . ARG B 1 103 ? -13.711 2.92 -0.052 1 56.81 103 ARG B C 1
ATOM 2067 O O . ARG B 1 103 ? -13.852 4.02 -0.59 1 56.81 103 ARG B O 1
ATOM 2074 N N . GLY B 1 104 ? -12.648 2.518 0.462 1 53.69 104 GLY B N 1
ATOM 2075 C CA . GLY B 1 104 ? -11.461 3.354 0.365 1 53.69 104 GLY B CA 1
ATOM 2076 C C . GLY B 1 104 ? -11.07 3.672 -1.066 1 53.69 104 GLY B C 1
ATOM 2077 O O . GLY B 1 104 ? -10.688 4.801 -1.373 1 53.69 104 GLY B O 1
ATOM 2078 N N . MET B 1 105 ? -11.242 2.666 -1.877 1 60.03 105 MET B N 1
ATOM 2079 C CA . MET B 1 105 ? -10.961 2.871 -3.295 1 60.03 105 MET B CA 1
ATOM 2080 C C . MET B 1 105 ? -11.906 3.916 -3.889 1 60.03 105 MET B C 1
ATOM 2082 O O . MET B 1 105 ? -11.469 4.785 -4.648 1 60.03 105 MET B O 1
ATOM 2086 N N . ILE B 1 106 ? -13.094 3.711 -3.479 1 64.31 106 ILE B N 1
ATOM 2087 C CA . ILE B 1 106 ? -14.109 4.637 -3.969 1 64.31 106 ILE B CA 1
ATOM 2088 C C . ILE B 1 106 ? -13.789 6.051 -3.49 1 64.31 106 ILE B C 1
ATOM 2090 O O . ILE B 1 106 ? -13.812 7 -4.277 1 64.31 106 ILE B O 1
ATOM 2094 N N . GLU B 1 107 ? -13.422 6.133 -2.297 1 65.06 107 GLU B N 1
ATOM 2095 C CA . GLU B 1 107 ? -13.078 7.438 -1.74 1 65.06 107 GLU B CA 1
ATOM 2096 C C . GLU B 1 107 ? -11.852 8.031 -2.439 1 65.06 107 GLU B C 1
ATOM 2098 O O . GLU B 1 107 ? -11.82 9.227 -2.73 1 65.06 107 GLU B O 1
ATOM 2103 N N . PHE B 1 108 ? -11.008 7.207 -2.625 1 62.94 108 PHE B N 1
ATOM 2104 C CA . PHE B 1 108 ? -9.797 7.645 -3.307 1 62.94 108 PHE B CA 1
ATOM 2105 C C . PHE B 1 108 ? -10.125 8.188 -4.691 1 62.94 108 PHE B C 1
ATOM 2107 O O . PHE B 1 108 ? -9.633 9.25 -5.078 1 62.94 108 PHE B O 1
ATOM 2114 N N . ILE B 1 109 ? -10.867 7.441 -5.477 1 65.31 109 ILE B N 1
ATOM 2115 C CA . ILE B 1 109 ? -11.273 7.816 -6.824 1 65.31 109 ILE B CA 1
ATOM 2116 C C . ILE B 1 109 ? -12.031 9.141 -6.781 1 65.31 109 ILE B C 1
ATOM 2118 O O . ILE B 1 109 ? -11.758 10.047 -7.57 1 65.31 109 ILE B O 1
ATOM 2122 N N . LEU B 1 110 ? -12.875 9.227 -5.758 1 71.44 110 LEU B N 1
ATOM 2123 C CA . L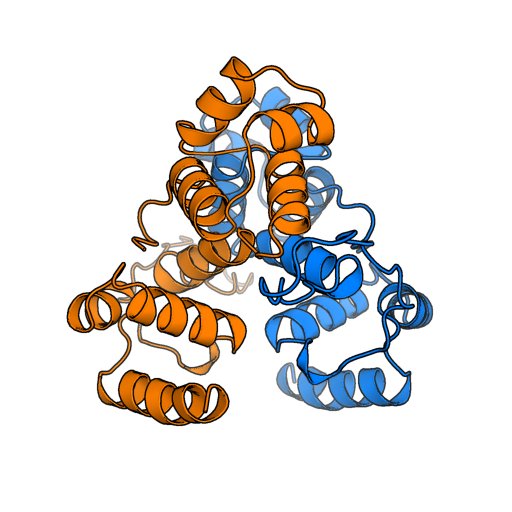EU B 1 110 ? -13.688 10.43 -5.633 1 71.44 110 LEU B CA 1
ATOM 2124 C C . LEU B 1 110 ? -12.828 11.625 -5.23 1 71.44 110 LEU B C 1
ATOM 2126 O O . LEU B 1 110 ? -13.023 12.734 -5.73 1 71.44 110 LEU B O 1
ATOM 2130 N N . GLU B 1 111 ? -11.961 11.414 -4.348 1 67.19 111 GLU B N 1
ATOM 2131 C CA . GLU B 1 111 ? -11.031 12.469 -3.945 1 67.19 111 GLU B CA 1
ATOM 2132 C C . GLU B 1 111 ? -10.195 12.961 -5.129 1 67.19 111 GLU B C 1
ATOM 2134 O O . GLU B 1 111 ? -9.953 14.156 -5.27 1 67.19 111 GLU B O 1
ATOM 2139 N N . SER B 1 112 ? -9.742 12.016 -5.934 1 64.38 112 SER B N 1
ATOM 2140 C CA . SER B 1 112 ? -8.953 12.367 -7.109 1 64.38 112 SER B CA 1
ATOM 2141 C C . SER B 1 112 ? -9.758 13.234 -8.07 1 64.38 112 SER B C 1
ATOM 2143 O O . SER B 1 112 ? -9.203 14.125 -8.719 1 64.38 112 SER B O 1
ATOM 2145 N N . LEU B 1 113 ? -10.977 12.938 -8.148 1 68.81 113 LEU B N 1
ATOM 2146 C CA . LEU B 1 113 ? -11.875 13.734 -8.977 1 68.81 113 LEU B CA 1
ATOM 2147 C C . LEU B 1 113 ? -12.047 15.133 -8.398 1 68.81 113 LEU B C 1
ATOM 2149 O O . LEU B 1 113 ? -12.055 16.125 -9.141 1 68.81 113 LEU B O 1
ATOM 2153 N N . GLU B 1 114 ? -12.086 15.156 -7.145 1 69.06 114 GLU B N 1
ATOM 2154 C CA . GLU B 1 114 ? -12.305 16.438 -6.465 1 69.06 114 GLU B CA 1
ATOM 2155 C C . GLU B 1 114 ? -11.07 17.328 -6.562 1 69.06 114 GLU B C 1
ATOM 2157 O O . GLU B 1 114 ? -11.188 18.547 -6.691 1 69.06 114 GLU B O 1
ATOM 2162 N N . LEU B 1 115 ? -10.031 16.656 -6.5 1 57.28 115 LEU B N 1
ATOM 2163 C CA . LEU B 1 115 ? -8.789 17.406 -6.547 1 57.28 115 LEU B CA 1
ATOM 2164 C C . LEU B 1 115 ? -8.43 17.781 -7.98 1 57.28 115 LEU B C 1
ATOM 2166 O O . LEU B 1 115 ? -7.531 18.594 -8.211 1 57.28 115 LEU B O 1
ATOM 2170 N N . GLY B 1 116 ? -9.328 17.453 -8.922 1 59.88 116 GLY B N 1
ATOM 2171 C CA . GLY B 1 116 ? -9.109 17.766 -10.32 1 59.88 116 GLY B CA 1
ATOM 2172 C C . GLY B 1 116 ? -7.941 17.016 -10.938 1 59.88 116 GLY B C 1
ATOM 2173 O O . GLY B 1 116 ? -7.41 17.422 -11.969 1 59.88 116 GLY B O 1
ATOM 2174 N N . GLU B 1 117 ? -7.496 16.172 -10.234 1 56.91 117 GLU B N 1
ATOM 2175 C CA . GLU B 1 117 ? -6.355 15.406 -10.719 1 56.91 117 GLU B CA 1
ATOM 2176 C C . GLU B 1 117 ? -6.75 14.508 -11.891 1 56.91 117 GLU B C 1
ATOM 2178 O O . GLU B 1 117 ? -5.938 14.234 -12.773 1 56.91 117 GLU B O 1
ATOM 2183 N N . LYS B 1 118 ? -7.977 14.039 -11.82 1 62.44 118 LYS B N 1
ATOM 2184 C CA . LYS B 1 118 ? -8.539 13.258 -12.914 1 62.44 118 LYS B CA 1
ATOM 2185 C C . LYS B 1 118 ? -9.891 13.812 -13.352 1 62.44 118 LYS B C 1
ATOM 2187 O O . LYS B 1 118 ? -10.664 14.289 -12.523 1 62.44 118 LYS B O 1
ATOM 2192 N N . GLN B 1 119 ? -9.898 13.82 -14.688 1 65.75 119 GLN B N 1
ATOM 2193 C CA . GLN B 1 119 ? -11.195 14.195 -15.234 1 65.75 119 GLN B CA 1
ATOM 2194 C C . GLN B 1 119 ? -12.172 13.023 -15.188 1 65.75 119 GLN B C 1
ATOM 2196 O O . GLN B 1 119 ? -11.75 11.859 -15.156 1 65.75 119 GLN B O 1
ATOM 2201 N N . TYR B 1 120 ? -13.445 13.352 -15.109 1 72.56 120 TYR B N 1
ATOM 2202 C CA . TYR B 1 120 ? -14.547 12.398 -15.039 1 72.56 120 TYR B CA 1
ATOM 2203 C C . TYR B 1 120 ? -14.391 11.312 -16.109 1 72.56 120 TYR B C 1
ATOM 2205 O O . TYR B 1 120 ? -14.461 10.125 -15.797 1 72.56 120 TYR B O 1
ATOM 2213 N N . LYS B 1 121 ? -14.078 11.68 -17.25 1 69.94 121 LYS B N 1
ATOM 2214 C CA . LYS B 1 121 ? -13.945 10.75 -18.359 1 69.94 121 LYS B CA 1
ATOM 2215 C C . LYS B 1 121 ? -12.711 9.867 -18.203 1 69.94 121 LYS B C 1
ATOM 2217 O O . LYS B 1 121 ? -12.734 8.695 -18.578 1 69.94 121 LYS B O 1
ATOM 2222 N N . GLU B 1 122 ? -11.797 10.461 -17.641 1 64.75 122 GLU B N 1
ATOM 2223 C CA . GLU B 1 122 ? -10.562 9.719 -17.422 1 64.75 122 GLU B CA 1
ATOM 2224 C C . GLU B 1 122 ? -10.758 8.609 -16.391 1 64.75 122 GLU B C 1
ATOM 2226 O O . GLU B 1 122 ? -10.219 7.512 -16.547 1 64.75 122 GLU B O 1
ATOM 2231 N N . VAL B 1 123 ? -11.492 8.891 -15.383 1 70.94 123 VAL B N 1
ATOM 2232 C CA . VAL B 1 123 ? -11.781 7.922 -14.336 1 70.94 123 VAL B CA 1
ATOM 2233 C C . VAL B 1 123 ? -12.57 6.75 -14.922 1 70.94 123 VAL B C 1
ATOM 2235 O O . VAL B 1 123 ? -12.273 5.59 -14.625 1 70.94 123 VAL B O 1
ATOM 2238 N N . LEU B 1 124 ? -13.406 7.105 -15.852 1 70.81 124 LEU B N 1
ATOM 2239 C CA . LEU B 1 124 ? -14.211 6.066 -16.484 1 70.81 124 LEU B CA 1
ATOM 2240 C C . LEU B 1 124 ? -13.336 5.129 -17.312 1 70.81 124 LEU B C 1
ATOM 2242 O O . LEU B 1 124 ? -13.516 3.912 -17.281 1 70.81 124 LEU B O 1
ATOM 2246 N N . GLN B 1 125 ? -12.422 5.781 -17.938 1 68.31 125 GLN B N 1
ATOM 2247 C CA . GLN B 1 125 ? -11.594 5.027 -18.875 1 68.31 125 GLN B CA 1
ATOM 2248 C C . GLN B 1 125 ? -10.516 4.234 -18.141 1 68.31 125 GLN B C 1
ATOM 2250 O O . GLN B 1 125 ? -10.258 3.08 -18.484 1 68.31 125 GLN B O 1
ATOM 2255 N N . VAL B 1 126 ? -10.109 4.879 -17.25 1 60.53 126 VAL B N 1
ATOM 2256 C CA . VAL B 1 126 ? -8.961 4.293 -16.547 1 60.53 126 VAL B CA 1
ATOM 2257 C C . VAL B 1 126 ? -9.43 3.135 -15.672 1 60.53 126 VAL B C 1
ATOM 2259 O O . VAL B 1 126 ? -8.773 2.096 -15.602 1 60.53 126 VAL B O 1
ATOM 2262 N N . TYR B 1 127 ? -10.609 3.305 -15.078 1 64.31 127 TYR B N 1
ATOM 2263 C CA . TYR B 1 127 ? -11.07 2.309 -14.109 1 64.31 127 TYR B CA 1
ATOM 2264 C C . TYR B 1 127 ? -12.125 1.402 -14.727 1 64.31 127 TYR B C 1
ATOM 2266 O O . TYR B 1 127 ? -12.5 0.386 -14.133 1 64.31 127 TYR B O 1
ATOM 2274 N N . GLY B 1 128 ? -12.547 1.7 -15.914 1 65.62 128 GLY B N 1
ATOM 2275 C CA . GLY B 1 128 ? -13.609 0.93 -16.547 1 65.62 128 GLY B CA 1
ATOM 2276 C C . GLY B 1 128 ? -14.922 0.979 -15.781 1 65.62 128 GLY B C 1
ATOM 2277 O O . GLY B 1 128 ? -15.703 0.03 -15.828 1 65.62 128 GLY B O 1
ATOM 2278 N N . ILE B 1 129 ? -15.039 1.954 -15.008 1 71.5 129 ILE B N 1
ATOM 2279 C CA . ILE B 1 129 ? -16.234 2.123 -14.195 1 71.5 129 ILE B CA 1
ATOM 2280 C C . ILE B 1 129 ? -17.375 2.691 -15.047 1 71.5 129 ILE B C 1
ATOM 2282 O O . ILE B 1 129 ? -17.188 3.689 -15.75 1 71.5 129 ILE B O 1
ATOM 2286 N N . PRO B 1 130 ? -18.453 2 -15.039 1 72.62 130 PRO B N 1
ATOM 2287 C CA . PRO B 1 130 ? -19.609 2.586 -15.742 1 72.62 130 PRO B CA 1
ATOM 2288 C C . PRO B 1 130 ? -19.984 3.963 -15.195 1 72.62 130 PRO B C 1
ATOM 2290 O O . PRO B 1 130 ? -19.906 4.195 -13.984 1 72.62 130 PRO B O 1
ATOM 2293 N N . SER B 1 131 ? -20.406 4.84 -16.109 1 79.69 131 SER B N 1
ATOM 2294 C CA . SER B 1 131 ? -20.766 6.207 -15.75 1 79.69 131 SER B CA 1
ATOM 2295 C C . SER B 1 131 ? -21.875 6.223 -14.695 1 79.69 131 SER B C 1
ATOM 2297 O O . SER B 1 131 ? -21.844 7.039 -13.773 1 79.69 131 SER B O 1
ATOM 2299 N N . SER B 1 132 ? -22.734 5.34 -14.727 1 82.38 132 SER B N 1
ATOM 2300 C CA . SER B 1 132 ? -23.828 5.27 -13.773 1 82.38 132 SER B CA 1
ATOM 2301 C C . SER B 1 132 ? -23.328 4.938 -12.375 1 82.38 132 SER B C 1
ATOM 2303 O O . SER B 1 132 ? -23.797 5.504 -11.383 1 82.38 132 SER B O 1
ATOM 2305 N N . THR B 1 133 ? -22.391 4.102 -12.359 1 81.31 133 THR B N 1
ATOM 2306 C CA . THR B 1 133 ? -21.812 3.697 -11.078 1 81.31 133 THR B CA 1
ATOM 2307 C C . THR B 1 133 ? -21.047 4.848 -10.445 1 81.31 133 THR B C 1
ATOM 2309 O O . THR B 1 133 ? -21.172 5.102 -9.25 1 81.31 133 THR B O 1
ATOM 2312 N N . LEU B 1 134 ? -20.281 5.465 -11.18 1 79.69 134 LEU B N 1
ATOM 2313 C CA . LEU B 1 134 ? -19.5 6.594 -10.68 1 79.69 134 LEU B CA 1
ATOM 2314 C C . LEU B 1 134 ? -20.406 7.688 -10.148 1 79.69 134 LEU B C 1
ATOM 2316 O O . LEU B 1 134 ? -20.141 8.266 -9.086 1 79.69 134 LEU B O 1
ATOM 2320 N N . ASN B 1 135 ? -21.438 7.93 -10.914 1 80.19 135 ASN B N 1
ATOM 2321 C CA . ASN B 1 135 ? -22.406 8.922 -10.477 1 80.19 135 ASN B CA 1
ATOM 2322 C C . ASN B 1 135 ? -23.031 8.539 -9.141 1 80.19 135 ASN B C 1
ATOM 2324 O O . ASN B 1 135 ? -23.219 9.391 -8.266 1 80.19 135 ASN B O 1
ATOM 2328 N N . LYS B 1 136 ? -23.297 7.293 -8.961 1 81.25 136 LYS B N 1
ATOM 2329 C CA . LYS B 1 136 ? -23.875 6.785 -7.723 1 81.25 136 LYS B CA 1
ATOM 2330 C C . LYS B 1 136 ? -22.922 6.984 -6.551 1 81.25 136 LYS B C 1
ATOM 2332 O O . LYS B 1 136 ? -23.344 7.348 -5.453 1 81.25 136 LYS B O 1
ATOM 2337 N N . TRP B 1 137 ? -21.797 6.73 -6.879 1 77.56 137 TRP B N 1
ATOM 2338 C CA . TRP B 1 137 ? -20.766 6.906 -5.848 1 77.56 137 TRP B CA 1
ATOM 2339 C C . TRP B 1 137 ? -20.656 8.375 -5.441 1 77.56 137 TRP B C 1
ATOM 2341 O O . TRP B 1 137 ? -20.547 8.688 -4.258 1 77.56 137 TRP B O 1
ATOM 2351 N N . MET B 1 138 ? -20.609 9.188 -6.398 1 77.94 138 MET B N 1
ATOM 2352 C CA . MET B 1 138 ? -20.5 10.617 -6.141 1 77.94 138 MET B CA 1
ATOM 2353 C C . MET B 1 138 ? -21.672 11.109 -5.305 1 77.94 138 MET B C 1
ATOM 2355 O O . MET B 1 138 ? -21.516 11.945 -4.414 1 77.94 138 MET B O 1
ATOM 2359 N N . ASP B 1 139 ? -22.766 10.617 -5.609 1 77.5 139 ASP B N 1
ATOM 2360 C CA . ASP B 1 139 ? -23.984 11 -4.887 1 77.5 139 ASP B CA 1
ATOM 2361 C C . ASP B 1 139 ? -23.938 10.492 -3.447 1 77.5 139 ASP B C 1
ATOM 2363 O O . ASP B 1 139 ? -24.344 11.203 -2.521 1 77.5 139 ASP B O 1
ATOM 2367 N N . LYS B 1 140 ? -23.516 9.359 -3.332 1 74.88 140 LYS B N 1
ATOM 2368 C CA . LYS B 1 140 ? -23.5 8.695 -2.031 1 74.88 140 LYS B CA 1
ATOM 2369 C C . LYS B 1 140 ? -22.438 9.297 -1.118 1 74.88 140 LYS B C 1
ATOM 2371 O O . LYS B 1 140 ? -22.672 9.5 0.073 1 74.88 140 LYS B O 1
ATOM 2376 N N . TYR B 1 141 ? -21.406 9.617 -1.699 1 62.84 141 TYR B N 1
ATOM 2377 C CA . TYR B 1 141 ? -20.281 10.031 -0.867 1 62.84 141 TYR B CA 1
ATOM 2378 C C . TYR B 1 141 ? -20.141 11.555 -0.866 1 62.84 141 TYR B C 1
ATOM 2380 O O . TYR B 1 141 ? -19.469 12.117 -0.002 1 62.84 141 TYR B O 1
ATOM 2388 N N . LYS B 1 142 ? -20.438 12.266 -1.881 1 56.75 142 LYS B N 1
ATOM 2389 C CA . LYS B 1 142 ? -20.516 13.719 -1.807 1 56.75 142 LYS B CA 1
ATOM 2390 C C . LYS B 1 142 ? -21.391 14.164 -0.646 1 56.75 142 LYS B C 1
ATOM 2392 O O . LYS B 1 142 ? -21.109 15.164 0.016 1 56.75 142 LYS B O 1
ATOM 2397 N N . LYS B 1 143 ? -22.469 13.547 -0.342 1 53.66 143 LYS B N 1
ATOM 2398 C CA . LYS B 1 143 ? -23.391 13.93 0.733 1 53.66 143 LYS B CA 1
ATOM 2399 C C . LYS B 1 143 ? -22.703 13.812 2.096 1 53.66 143 LYS B C 1
ATOM 2401 O O . LYS B 1 143 ? -23.094 14.5 3.047 1 53.66 143 LYS B O 1
ATOM 2406 N N . ILE B 1 144 ? -21.781 13.102 2.158 1 44.25 144 ILE B N 1
ATOM 2407 C CA . ILE B 1 144 ? -21.188 12.992 3.486 1 44.25 144 ILE B CA 1
ATOM 2408 C C . ILE B 1 144 ? -20.328 14.227 3.768 1 44.25 144 ILE B C 1
ATOM 2410 O O . ILE B 1 144 ? -20.141 14.609 4.926 1 44.25 144 ILE B O 1
ATOM 2414 N N . LYS B 1 145 ? -19.766 14.938 2.809 1 42.41 145 LYS B N 1
ATOM 2415 C CA . LYS B 1 145 ? -18.953 16.125 3.062 1 42.41 145 LYS B CA 1
ATOM 2416 C C . LYS B 1 145 ? -19.828 17.344 3.342 1 42.41 145 LYS B C 1
ATOM 2418 O O . LYS B 1 145 ? -19.359 18.344 3.891 1 42.41 145 LYS B O 1
ATOM 2423 N N . ASP B 1 146 ? -21.047 17.375 3.047 1 37.94 146 ASP B N 1
ATOM 2424 C CA . ASP B 1 146 ? -21.875 18.469 3.539 1 37.94 146 ASP B CA 1
ATOM 2425 C C . ASP B 1 146 ? -22.344 18.219 4.973 1 37.94 146 ASP B C 1
ATOM 2427 O O . ASP B 1 146 ? -22.719 17.094 5.312 1 37.94 146 ASP B O 1
#

Organism: NCBI:txid2305228

Nearest PDB structures (foldseek):
  1r69-assembly1_A  TM=7.622E-01  e=8.561E-02  Phage 434
  4pu7-assembly1_B  TM=7.181E-01  e=2.145E-01  Shewanella oneidensis MR-1
  4pu8-assembly1_A  TM=7.525E-01  e=3.227E-01  Shewanella oneidensis MR-1
  4pu4-assembly1_D  TM=7.519E-01  e=5.109E-01  Shewanella oneidensis MR-1
  2ict-assembly1_A  TM=5.772E-01  e=3.958E-01  Escherichia coli CFT073

pLDDT: mean 72.74, std 20.08, range [27.17, 97.06]

Sequence (292 aa):
MNFKYIHVGSLIQRKVLENGLSLSFLCKTFNCSEKEVSDMYTAETLDTEILLIWSKLLGYDFFRIYSEHLILYSPQTRVNTKDSEKVTIQKKKGEFRKNIYTRGMIEFILESLELGEKQYKEVLQVYGIPSSTLNKWMDKYKKIKDMNFKYIHVGSLIQRKVLENGLSLSFLCKTFNCSEKEVSDMYTAETLDTEILLIWSKLLGYDFFRIYSEHLILYSPQTRVNTKDSEKVTIQKKKGEFRKNIYTRGMIEFILESLELGEKQYKEVLQVYGIPSSTLNKWMDKYKKIKD

Radius of gyration: 19.69 Å; Cα contacts (8 Å, |Δi|>4): 273; chains: 2; bounding box: 45×54×43 Å

Foldseek 3Di:
DQLQQAQLLCVLVVLCVVVVPDLVNVCVQVVHDSVVNVVSNRHRDDDPVVQVSSCVVSVHDSVVSNVLSCVQPPVPPPPPPDDPDDPPSPPPDNPDDVVSQDPVNLVVLLVCCVVVVDPLVRSCVRRVDDSVRNVVSCVVVVVVVD/DQLQQAQLLCVLVVLCVVVVPDLVRVCVQVVHDSVVNVVSNRHRDDDPVVQVSSCVVSVHDSVVSNVLSCLQPPVPPPPPPDDPDDPPSPPPDNPDDVVSQDPVNLVVLLVCCVVVVDPLVRSCVRRVDDNVRNVVSCVVVVVVVD

Solvent-accessible surface area (backbone atoms only — not comparable to full-atom values): 16746 Å² total; per-residue (Å²): 84,60,54,86,65,66,45,52,13,52,52,49,46,52,52,38,60,73,67,63,61,52,68,68,57,48,22,61,75,68,68,47,50,69,68,55,53,52,49,47,32,69,26,48,61,50,41,43,62,60,49,48,53,49,20,57,76,69,38,42,71,66,40,53,51,54,48,45,24,38,59,55,73,38,71,53,55,76,74,70,72,75,78,85,66,82,80,61,78,68,76,67,78,67,66,62,53,74,89,69,57,38,64,62,48,50,49,48,56,52,48,26,42,71,69,62,58,29,52,75,66,50,51,30,63,69,55,42,43,54,70,68,56,52,51,48,47,47,58,63,53,53,56,66,76,103,85,61,52,86,64,66,45,52,14,51,53,49,46,50,51,37,60,73,69,62,62,52,69,68,56,49,21,62,75,68,70,46,52,69,66,55,54,52,48,47,33,68,26,48,58,49,42,44,62,60,50,49,52,51,20,59,76,68,39,41,73,68,41,53,52,55,47,48,23,38,60,55,73,39,70,53,56,75,75,69,71,75,77,86,67,82,79,62,79,68,78,68,78,68,65,62,52,73,88,71,57,37,63,65,51,50,48,48,56,50,47,27,44,70,69,60,58,29,52,75,66,50,50,30,64,65,54,41,43,54,69,67,55,52,51,50,48,47,57,63,53,54,56,67,78,104

Secondary structure (DSSP, 8-state):
--SSS--HHHHHHHHHHHHT--HHHHHHHHT--HHHHHHHHH-SS-BHHHHHHHHHHHT--THHHHHHHHHHHS-------S--S------------GGG--HHHHHHHHHHHHTTSS-HHHHHHHHT--HHHHHHHHHHHHHHH-/--SSS--HHHHHHHHHHHHT--HHHHHHHHT--HHHHHHHHH-SS-BHHHHHHHHHHHT--THHHHHHHHHHH--------S--S------------GGG--HHHHHHHHHHHHTTSS-HHHHHHHH---HHHHHHHHHHHHHHH-